Protein AF-A0A936U8D3-F1 (afdb_monomer_lite)

Secondary structure (DSSP, 8-state):
-EEE-TTS-EEEE--BSSS-TT--B-TTSSBP--PBPPP-TT-EEEESSTT---S-HHHHEEEEPTTT--TTSPPPPPS---GGGTTTEEEEEEE---SSTTTT--EEEEEE-SSS-EE-TT-EEEE-TTTTT---S-EEPPTT-EE-TT-EEEEEETT---SSPPTT--EEEE-TTS-----SSSSEEEEEE-TTS-EEEEEEEESTTPPPP--SSSSS--S-PEEPP-TT-EEEESSTT---SSGGGEEEESS--TTS----TT----TT---------------SS--SS-------------------------------

Sequence (324 aa):
MQLLNCNNDPVDTLIFGDPNKDNYLDDSGQIASSLATISGSGESIGRRVNGVDSDLSFEDFTVFELGELSPGFENPEPPPCDVSGNGLVLINEVLTDAAGADAGQHWIELVNLGAADIDLGGWELQVAPSTWPDFGEGLSLPGGTILPAGGFLVIYEADTLFTNLPEGAPTLIVAAGELDLGNGSSEDGLRLMDCGGDEADALAYGPTGTAGVELDCGNAAFPTLAPAPGESQTLGRSADAADTDQCTDFTLLPTMSPGAENANNDCVPTDDAPKSGCRGRGSSTADPCGGTTAYEPPGRCATAPFGGLEAVVLALALLRRRRP

Foldseek 3Di:
DFDADPVRQGDADAAADPAPPVQDAFNVRHRAGAHDYDEDDQKDKDALAPPDDPSHNNLGIHIGHNVQDDVVHGGPHDDDFQCVQQQFKEFFKWDACAPDPCHLKTKIKIFGQALAKTFQQQKWKWKQAQNPPRTDHTDGDHTPQIHGHRWMEMETEPPHDDPAADDPQHYHYDHRPNCNQYQQCDWIWMWIATNSGHTRYIAIEHDWQDFHDDDDPPDDGARTHAYGEHDQWMWGQLFGPDCPRHNVRTHTANDDDHGHGGDNPPPPPPPPDDDDDDDDDDDDDDDPPDDPDDPDRPDDPDDDDDDDDDDDDDDDDDDDDDDD

Structure (mmCIF, N/CA/C/O backbone):
data_AF-A0A936U8D3-F1
#
_entry.id   AF-A0A936U8D3-F1
#
loop_
_atom_site.group_PDB
_atom_site.id
_atom_site.type_symbol
_atom_site.label_atom_id
_atom_site.label_alt_id
_atom_site.label_comp_id
_atom_site.label_asym_id
_atom_site.label_entity_id
_atom_site.label_seq_id
_atom_site.pdbx_PDB_ins_code
_atom_site.Cartn_x
_atom_site.Cartn_y
_atom_site.Cartn_z
_atom_site.occupancy
_atom_site.B_iso_or_equiv
_atom_site.auth_seq_id
_atom_site.auth_comp_id
_atom_site.auth_asym_id
_atom_site.auth_atom_id
_atom_site.pdbx_PDB_model_num
ATOM 1 N N . MET A 1 1 ? 15.810 6.910 -16.913 1.00 88.69 1 MET A N 1
ATOM 2 C CA . MET A 1 1 ? 16.640 6.394 -18.027 1.00 88.69 1 MET A CA 1
ATOM 3 C C . MET A 1 1 ? 15.698 5.991 -19.141 1.00 88.69 1 MET A C 1
ATOM 5 O O . MET A 1 1 ? 14.671 5.411 -18.838 1.00 88.69 1 MET A O 1
ATOM 9 N N . GLN A 1 2 ? 16.036 6.295 -20.394 1.00 91.62 2 GLN A N 1
ATOM 10 C CA . GLN A 1 2 ? 15.209 5.925 -21.543 1.00 91.62 2 GLN A CA 1
ATOM 11 C C . GLN A 1 2 ? 16.043 5.195 -22.591 1.00 91.62 2 GLN A C 1
ATOM 13 O O . GLN A 1 2 ? 17.155 5.624 -22.926 1.00 91.62 2 GLN A O 1
ATOM 18 N N . LEU A 1 3 ? 15.483 4.121 -23.131 1.00 92.50 3 LEU A N 1
ATOM 19 C CA . LEU A 1 3 ? 15.901 3.531 -24.389 1.00 92.50 3 LEU A CA 1
ATOM 20 C C . LEU A 1 3 ? 15.152 4.243 -25.516 1.00 92.50 3 LEU A C 1
ATOM 22 O O . LEU A 1 3 ? 13.928 4.276 -25.527 1.00 92.50 3 LEU A O 1
ATOM 26 N N . LEU A 1 4 ? 15.885 4.813 -26.472 1.00 94.19 4 LEU A N 1
ATOM 27 C CA . LEU A 1 4 ? 15.295 5.564 -27.581 1.00 94.19 4 LEU A CA 1
ATOM 28 C C . LEU A 1 4 ? 15.476 4.830 -28.912 1.00 94.19 4 LEU A C 1
ATOM 30 O O . LEU A 1 4 ? 16.527 4.234 -29.173 1.00 94.19 4 LEU A O 1
ATOM 34 N N . ASN A 1 5 ? 14.480 4.932 -29.791 1.00 93.81 5 ASN A N 1
ATOM 35 C CA . ASN A 1 5 ? 14.590 4.479 -31.177 1.00 93.81 5 ASN A CA 1
ATOM 36 C C . ASN A 1 5 ? 15.404 5.478 -32.038 1.00 93.81 5 ASN A C 1
ATOM 38 O O . ASN A 1 5 ? 15.863 6.524 -31.580 1.00 93.81 5 ASN A O 1
ATOM 42 N N . CYS A 1 6 ? 15.574 5.186 -33.335 1.00 96.56 6 CYS A N 1
ATOM 43 C CA . CYS A 1 6 ? 16.327 6.053 -34.256 1.00 96.56 6 CYS A CA 1
ATOM 44 C C . CYS A 1 6 ? 15.686 7.427 -34.536 1.00 96.56 6 CYS A C 1
ATOM 46 O O . CYS A 1 6 ? 16.350 8.286 -35.117 1.00 96.56 6 CYS A O 1
ATOM 48 N N . ASN A 1 7 ? 14.420 7.620 -34.169 1.00 95.25 7 ASN A N 1
ATOM 49 C CA . ASN A 1 7 ? 13.697 8.885 -34.282 1.00 95.25 7 ASN A CA 1
ATOM 50 C C . ASN A 1 7 ? 13.718 9.694 -32.973 1.00 95.25 7 ASN A C 1
ATOM 52 O O . ASN A 1 7 ? 13.159 10.787 -32.950 1.00 95.25 7 ASN A O 1
ATOM 56 N N . ASN A 1 8 ? 14.401 9.197 -31.933 1.00 91.12 8 ASN A N 1
ATOM 57 C CA . ASN A 1 8 ? 14.387 9.700 -30.557 1.00 91.12 8 ASN A CA 1
ATOM 58 C C . ASN A 1 8 ? 13.055 9.514 -29.810 1.00 91.12 8 ASN A C 1
ATOM 60 O O . ASN A 1 8 ? 12.850 10.187 -28.800 1.00 91.12 8 ASN A O 1
ATOM 64 N N . ASP A 1 9 ? 12.178 8.613 -30.254 1.00 92.12 9 ASP A N 1
ATOM 65 C CA . ASP A 1 9 ? 11.001 8.260 -29.454 1.00 92.12 9 ASP A CA 1
ATOM 66 C C . ASP A 1 9 ? 11.402 7.238 -28.372 1.00 92.12 9 ASP A C 1
ATOM 68 O O . ASP A 1 9 ? 12.237 6.364 -28.666 1.00 92.12 9 ASP A O 1
ATOM 72 N N . PRO A 1 10 ? 10.838 7.324 -27.153 1.00 92.19 10 PRO A N 1
ATOM 73 C CA . PRO A 1 10 ? 10.991 6.298 -26.126 1.00 92.19 10 PRO A CA 1
ATOM 74 C C . PRO A 1 10 ? 10.502 4.935 -26.622 1.00 92.19 10 PRO A C 1
ATOM 76 O O . PRO A 1 10 ? 9.549 4.841 -27.394 1.00 92.19 10 PRO A O 1
ATOM 79 N N . VAL A 1 11 ? 11.226 3.891 -26.232 1.00 92.44 11 VAL A N 1
ATOM 80 C CA . VAL A 1 11 ? 10.899 2.480 -26.495 1.00 92.44 11 VAL A CA 1
ATOM 81 C C . VAL A 1 11 ? 10.757 1.699 -25.196 1.00 92.44 11 VAL A C 1
ATOM 83 O O . VAL A 1 11 ? 10.074 0.687 -25.199 1.00 92.44 11 VAL A O 1
ATOM 86 N N . ASP A 1 12 ? 11.491 2.118 -24.168 1.00 91.88 12 ASP A N 1
ATOM 87 C CA . ASP A 1 12 ? 11.482 1.538 -22.829 1.00 91.88 12 ASP A CA 1
ATOM 88 C C . ASP A 1 12 ? 11.967 2.621 -21.856 1.00 91.88 12 ASP A C 1
ATOM 90 O O . ASP A 1 12 ? 12.987 3.293 -22.115 1.00 91.88 12 ASP A O 1
ATOM 94 N N . THR A 1 13 ? 11.248 2.806 -20.755 1.00 91.88 13 THR A N 1
ATOM 95 C CA . THR A 1 13 ? 11.523 3.842 -19.766 1.00 91.88 13 THR A CA 1
ATOM 96 C C . THR A 1 13 ? 11.580 3.262 -18.363 1.00 91.88 13 THR A C 1
ATOM 98 O O . THR A 1 13 ? 10.601 2.788 -17.803 1.00 91.88 13 THR A O 1
ATOM 101 N N . LEU A 1 14 ? 12.747 3.427 -17.739 1.00 91.25 14 LEU A N 1
ATOM 102 C CA . LEU A 1 14 ? 12.958 3.142 -16.326 1.00 91.25 14 LEU A CA 1
ATOM 103 C C . LEU A 1 14 ? 13.226 4.448 -15.580 1.00 91.25 14 LEU A C 1
ATOM 105 O O . LEU A 1 14 ? 14.314 5.030 -15.707 1.00 91.25 14 LEU A O 1
ATOM 109 N N . ILE A 1 15 ? 12.271 4.902 -14.775 1.00 89.00 15 ILE A N 1
ATOM 110 C CA . ILE A 1 15 ? 12.486 5.952 -13.774 1.00 89.00 15 ILE A CA 1
ATOM 111 C C . ILE A 1 15 ? 12.511 5.338 -12.370 1.00 89.00 15 ILE A C 1
ATOM 113 O O . ILE A 1 15 ? 11.780 4.405 -12.070 1.00 89.00 15 ILE A O 1
ATOM 117 N N . PHE A 1 16 ? 13.422 5.823 -11.533 1.00 86.81 16 PHE A N 1
ATOM 118 C CA . PHE A 1 16 ? 13.642 5.367 -10.160 1.00 86.81 16 PHE A CA 1
ATOM 119 C C . PHE A 1 16 ? 14.288 6.508 -9.377 1.00 86.81 16 PHE A C 1
ATOM 121 O O . PHE A 1 16 ? 14.978 7.351 -9.967 1.00 86.81 16 PHE A O 1
ATOM 128 N N . GLY A 1 17 ? 14.127 6.515 -8.056 1.00 78.69 17 GLY A N 1
ATOM 129 C CA . GLY A 1 17 ? 14.684 7.569 -7.213 1.00 78.69 17 GLY A CA 1
ATOM 130 C C . GLY A 1 17 ? 13.699 8.696 -6.941 1.00 78.69 17 GLY A C 1
ATOM 131 O O . GLY A 1 17 ? 12.518 8.465 -6.719 1.00 78.69 17 GLY A O 1
ATOM 132 N N . ASP A 1 18 ? 14.212 9.927 -6.947 1.00 74.31 18 ASP A N 1
ATOM 133 C CA . ASP A 1 18 ? 13.380 11.126 -6.844 1.00 74.31 18 ASP A CA 1
ATOM 134 C C . ASP A 1 18 ? 12.300 11.152 -7.947 1.00 74.31 18 ASP A C 1
ATOM 136 O O . ASP A 1 18 ? 12.547 10.632 -9.043 1.00 74.31 18 ASP A O 1
ATOM 140 N N . PRO A 1 19 ? 11.175 11.868 -7.728 1.00 78.38 19 PRO A N 1
ATOM 141 C CA . PRO A 1 19 ? 10.205 12.157 -8.779 1.00 78.38 19 PRO A CA 1
ATOM 142 C C . PRO A 1 19 ? 10.902 12.628 -10.051 1.00 78.38 19 PRO A C 1
ATOM 144 O O . PRO A 1 19 ? 11.919 13.324 -9.970 1.00 78.38 19 PRO A O 1
ATOM 147 N N . ASN A 1 20 ? 10.358 12.250 -11.209 1.00 82.06 20 ASN A N 1
ATOM 148 C CA . ASN A 1 20 ? 10.936 12.419 -12.545 1.00 82.06 20 ASN A CA 1
ATOM 149 C C . ASN A 1 20 ? 11.202 13.898 -12.925 1.00 82.06 20 ASN A C 1
ATOM 151 O O . ASN A 1 20 ? 10.549 14.486 -13.785 1.00 82.06 20 ASN A O 1
ATOM 155 N N . LYS A 1 21 ? 12.206 14.517 -12.290 1.00 82.06 21 LYS A N 1
ATOM 156 C CA . LYS A 1 21 ? 12.588 15.939 -12.410 1.00 82.06 21 LYS A CA 1
ATOM 157 C C . LYS A 1 21 ? 13.001 16.319 -13.827 1.00 82.06 21 LYS A C 1
ATOM 159 O O . LYS A 1 21 ? 12.923 17.490 -14.199 1.00 82.06 21 LYS A O 1
ATOM 164 N N . ASP A 1 22 ? 13.436 15.330 -14.598 1.00 84.56 22 ASP A N 1
ATOM 165 C CA . ASP A 1 22 ? 13.870 15.490 -15.979 1.00 84.56 22 ASP A CA 1
ATOM 166 C C . ASP A 1 22 ? 12.699 15.419 -16.978 1.00 84.56 22 ASP A C 1
ATOM 168 O O . ASP A 1 22 ? 12.904 15.687 -18.162 1.00 84.56 22 ASP A O 1
ATOM 172 N N . ASN A 1 23 ? 11.474 15.124 -16.516 1.00 89.94 23 ASN A N 1
ATOM 173 C CA . ASN A 1 23 ? 10.289 14.883 -17.344 1.00 89.94 23 ASN A CA 1
ATOM 174 C C . ASN A 1 23 ? 10.549 13.837 -18.441 1.00 89.94 23 ASN A C 1
ATOM 176 O O . ASN A 1 23 ? 10.177 14.044 -19.600 1.00 89.94 23 ASN A O 1
ATOM 180 N N . TYR A 1 24 ? 11.219 12.730 -18.098 1.00 90.81 24 TYR A N 1
ATOM 181 C CA . TYR A 1 24 ? 11.297 11.588 -19.006 1.00 90.81 24 TYR A CA 1
ATOM 182 C C . TYR A 1 24 ? 9.892 11.128 -19.370 1.00 90.81 24 TYR A C 1
ATOM 184 O O . TYR A 1 24 ? 8.991 11.136 -18.533 1.00 90.81 24 TYR A O 1
ATOM 192 N N . LEU A 1 25 ? 9.717 10.769 -20.632 1.00 91.12 25 LEU A N 1
ATOM 193 C CA . LEU A 1 25 ? 8.447 10.258 -21.108 1.00 91.12 25 LEU A CA 1
ATOM 194 C C . LEU A 1 25 ? 8.380 8.750 -20.873 1.00 91.12 25 LEU A C 1
ATOM 196 O O . LEU A 1 25 ? 9.417 8.107 -20.983 1.00 91.12 25 LEU A O 1
ATOM 200 N N . ASP A 1 26 ? 7.210 8.203 -20.585 1.00 85.31 26 ASP A N 1
ATOM 201 C CA . ASP A 1 26 ? 6.962 6.768 -20.700 1.00 85.31 26 ASP A CA 1
ATOM 202 C C . ASP A 1 26 ? 6.907 6.343 -22.178 1.00 85.31 26 ASP A C 1
ATOM 204 O O . ASP A 1 26 ? 7.094 7.152 -23.102 1.00 85.31 26 ASP A O 1
ATOM 208 N N . ASP A 1 27 ? 6.645 5.063 -22.411 1.00 83.94 27 ASP A N 1
ATOM 209 C CA . ASP A 1 27 ? 6.714 4.463 -23.744 1.00 83.94 27 ASP A CA 1
ATOM 210 C C . ASP A 1 27 ? 5.471 4.781 -24.591 1.00 83.94 27 ASP A C 1
ATOM 212 O O . ASP A 1 27 ? 5.490 4.689 -25.825 1.00 83.94 27 ASP A O 1
ATOM 216 N N . SER A 1 28 ? 4.426 5.308 -23.942 1.00 86.56 28 SER A N 1
ATOM 217 C CA . SER A 1 28 ? 3.257 5.930 -24.568 1.00 86.56 28 SER A CA 1
ATOM 218 C C . SER A 1 28 ? 3.481 7.412 -24.925 1.00 86.56 28 SER A C 1
ATOM 220 O O . SER A 1 28 ? 2.698 8.017 -25.672 1.00 86.56 28 SER A O 1
ATOM 222 N N . GLY A 1 29 ? 4.569 8.011 -24.431 1.00 84.94 29 GLY A N 1
ATOM 223 C CA . GLY A 1 29 ? 4.940 9.405 -24.641 1.00 84.94 29 GLY A CA 1
ATOM 224 C C . GLY A 1 29 ? 4.318 10.398 -23.651 1.00 84.94 29 GLY A C 1
ATOM 225 O O . GLY A 1 29 ? 4.383 11.604 -23.915 1.00 84.94 29 GLY A O 1
ATOM 226 N N . GLN A 1 30 ? 3.706 9.944 -22.551 1.00 87.31 30 GLN A N 1
ATOM 227 C CA . GLN A 1 30 ? 3.311 10.812 -21.429 1.00 87.31 30 GLN A CA 1
ATOM 228 C C . GLN A 1 30 ? 4.492 11.027 -20.484 1.00 87.31 30 GLN A C 1
ATOM 230 O O . GLN A 1 30 ? 5.502 10.356 -20.607 1.00 87.31 30 GLN A O 1
ATOM 235 N N . ILE A 1 31 ? 4.421 11.992 -19.562 1.00 86.19 31 ILE A N 1
ATOM 236 C CA . ILE A 1 31 ? 5.472 12.135 -18.542 1.00 86.19 31 ILE A CA 1
ATOM 237 C C . ILE A 1 31 ? 5.374 10.934 -17.602 1.00 86.19 31 ILE A C 1
ATOM 239 O O . ILE A 1 31 ? 4.359 10.782 -16.928 1.00 86.19 31 ILE A O 1
ATOM 243 N N . ALA A 1 32 ? 6.436 10.131 -17.532 1.00 85.00 32 ALA A N 1
ATOM 244 C CA . ALA A 1 32 ? 6.479 8.972 -16.654 1.00 85.00 32 ALA A CA 1
ATOM 245 C C . ALA A 1 32 ? 6.379 9.421 -15.187 1.00 85.00 32 ALA A C 1
ATOM 247 O O . ALA A 1 32 ? 7.162 10.268 -14.736 1.00 85.00 32 ALA A O 1
ATOM 248 N N . SER A 1 33 ? 5.428 8.851 -14.454 1.00 80.75 33 SER A N 1
ATOM 249 C CA . SER A 1 33 ? 5.187 9.114 -13.028 1.00 80.75 33 SER A CA 1
ATOM 250 C C . SER A 1 33 ? 5.438 7.891 -12.143 1.00 80.75 33 SER A C 1
ATOM 252 O O . SER A 1 33 ? 5.766 8.048 -10.973 1.00 80.75 33 SER A O 1
ATOM 254 N N . SER A 1 34 ? 5.333 6.685 -12.701 1.00 79.00 34 SER A N 1
ATOM 255 C CA . SER A 1 34 ? 5.541 5.422 -11.991 1.00 79.00 34 SER A CA 1
ATOM 256 C C . SER A 1 34 ? 7.025 5.175 -11.717 1.00 79.00 34 SER A C 1
ATOM 258 O O . SER A 1 34 ? 7.792 4.994 -12.657 1.00 79.00 34 SER A O 1
ATOM 260 N N . LEU A 1 35 ? 7.442 5.186 -10.448 1.00 80.75 35 LEU A N 1
ATOM 261 C CA . LEU A 1 35 ? 8.840 5.025 -10.033 1.00 80.75 35 LEU A CA 1
ATOM 262 C C . LEU A 1 35 ? 9.136 3.578 -9.624 1.00 80.75 35 LEU A C 1
ATOM 264 O O . LEU A 1 35 ? 8.479 3.031 -8.745 1.00 80.75 35 LEU A O 1
ATOM 268 N N . ALA A 1 36 ? 10.179 2.984 -10.200 1.00 83.00 36 ALA A N 1
ATOM 269 C CA . ALA A 1 36 ? 10.730 1.729 -9.704 1.00 83.00 36 ALA A CA 1
ATOM 270 C C . ALA A 1 36 ? 11.451 1.921 -8.360 1.00 83.00 36 ALA A C 1
ATOM 272 O O . ALA A 1 36 ? 12.047 2.975 -8.097 1.00 83.00 36 ALA A O 1
ATOM 273 N N . THR A 1 37 ? 11.469 0.857 -7.558 1.00 77.62 37 THR A N 1
ATOM 274 C CA . THR A 1 37 ? 12.175 0.790 -6.272 1.00 77.62 37 THR A CA 1
ATOM 275 C C . THR A 1 37 ? 13.666 1.105 -6.425 1.00 77.62 37 THR A C 1
ATOM 277 O O . THR A 1 37 ? 14.326 0.674 -7.378 1.00 77.62 37 THR A O 1
ATOM 280 N N . ILE A 1 38 ? 14.227 1.867 -5.480 1.00 82.38 38 ILE A N 1
ATOM 281 C CA . ILE A 1 38 ? 15.636 2.266 -5.510 1.00 82.38 38 ILE A CA 1
ATOM 282 C C . ILE A 1 38 ? 16.505 1.096 -5.045 1.00 82.38 38 ILE A C 1
ATOM 284 O O . ILE A 1 38 ? 16.344 0.577 -3.948 1.00 82.38 38 ILE A O 1
ATOM 288 N N . SER A 1 39 ? 17.499 0.717 -5.849 1.00 84.31 39 SER A N 1
ATOM 289 C CA . SER A 1 39 ? 18.512 -0.248 -5.413 1.00 84.31 39 SER A CA 1
ATOM 290 C C . SER A 1 39 ? 19.534 0.385 -4.465 1.00 84.31 39 SER A C 1
ATOM 292 O O . SER A 1 39 ? 20.093 1.452 -4.751 1.00 84.31 39 SER A O 1
ATOM 294 N N . GLY A 1 40 ? 19.878 -0.334 -3.407 1.00 81.31 40 GLY A N 1
ATOM 295 C CA . GLY A 1 40 ? 20.995 -0.077 -2.516 1.00 81.31 40 GLY A CA 1
ATOM 296 C C . GLY A 1 40 ? 22.352 -0.562 -3.042 1.00 81.31 40 GLY A C 1
ATOM 297 O O . GLY A 1 40 ? 22.572 -0.901 -4.208 1.00 81.31 40 GLY A O 1
ATOM 298 N N . SER A 1 41 ? 23.345 -0.551 -2.150 1.00 87.00 41 SER A N 1
ATOM 299 C CA . SER A 1 41 ? 24.727 -0.899 -2.494 1.00 87.00 41 SER A CA 1
ATOM 300 C C . SER A 1 41 ? 24.898 -2.405 -2.697 1.00 87.00 41 SER A C 1
ATOM 302 O O . SER A 1 41 ? 24.939 -3.155 -1.725 1.00 87.00 41 SER A O 1
ATOM 304 N N . GLY A 1 42 ? 25.191 -2.818 -3.931 1.00 84.94 42 GLY A N 1
ATOM 305 C CA . GLY A 1 42 ? 25.416 -4.228 -4.278 1.00 84.94 42 GLY A CA 1
ATOM 306 C C . GLY A 1 42 ? 24.178 -4.925 -4.836 1.00 84.94 42 GLY A C 1
ATOM 307 O O . GLY A 1 42 ? 24.231 -6.127 -5.079 1.00 84.94 42 GLY A O 1
ATOM 308 N N . GLU A 1 43 ? 23.116 -4.161 -5.064 1.00 91.50 43 GLU A N 1
ATOM 309 C CA . GLU A 1 43 ? 21.864 -4.586 -5.674 1.00 91.50 43 GLU A CA 1
ATOM 310 C C . GLU A 1 43 ? 21.769 -4.050 -7.112 1.00 91.50 43 GLU A C 1
ATOM 312 O O . GLU A 1 43 ? 22.577 -3.214 -7.539 1.00 91.50 43 GLU A O 1
ATOM 317 N N . SER A 1 44 ? 20.792 -4.529 -7.877 1.00 91.44 44 SER A N 1
ATOM 318 C CA . SER A 1 44 ? 20.471 -3.985 -9.199 1.00 91.44 44 SER A CA 1
ATOM 319 C C . SER A 1 44 ? 18.975 -3.880 -9.413 1.00 91.44 44 SER A C 1
ATOM 321 O O . SER A 1 44 ? 18.253 -4.798 -9.046 1.00 91.44 44 SER A O 1
ATOM 323 N N . ILE A 1 45 ? 18.532 -2.836 -10.106 1.00 90.88 45 ILE A N 1
ATOM 324 C CA . ILE A 1 45 ? 17.176 -2.770 -10.651 1.00 90.88 45 ILE A CA 1
ATOM 325 C C . ILE A 1 45 ? 17.138 -3.586 -11.948 1.00 90.88 45 ILE A C 1
ATOM 327 O O . ILE A 1 45 ? 17.972 -3.381 -12.837 1.00 90.88 45 ILE A O 1
ATOM 331 N N . GLY A 1 46 ? 16.188 -4.507 -12.068 1.00 90.75 46 GLY A N 1
ATOM 332 C CA . GLY A 1 46 ? 15.989 -5.322 -13.263 1.00 90.75 46 GLY A CA 1
ATOM 333 C C . GLY A 1 46 ? 14.519 -5.647 -13.479 1.00 90.75 46 GLY A C 1
ATOM 334 O O . GLY A 1 46 ? 13.706 -5.460 -12.580 1.00 90.75 46 GLY A O 1
ATOM 335 N N . ARG A 1 47 ? 14.176 -6.144 -14.673 1.00 89.38 47 ARG A N 1
ATOM 336 C CA . ARG A 1 47 ? 12.797 -6.545 -14.961 1.00 89.38 47 ARG A CA 1
ATOM 337 C C . ARG A 1 47 ? 12.328 -7.637 -14.001 1.00 89.38 47 ARG A C 1
ATOM 339 O O . ARG A 1 47 ? 13.043 -8.631 -13.840 1.00 89.38 47 ARG A O 1
ATOM 346 N N . ARG A 1 48 ? 11.142 -7.448 -13.422 1.00 82.00 48 ARG A N 1
ATOM 347 C CA . ARG A 1 48 ? 10.444 -8.389 -12.539 1.00 82.00 48 ARG A CA 1
ATOM 348 C C . ARG A 1 48 ? 10.094 -9.667 -13.292 1.00 82.00 48 ARG A C 1
ATOM 350 O O . ARG A 1 48 ? 10.447 -10.759 -12.861 1.00 82.00 48 ARG A O 1
ATOM 357 N N . VAL A 1 49 ? 9.480 -9.517 -14.465 1.00 84.25 49 VAL A N 1
ATOM 358 C CA . VAL A 1 49 ? 9.216 -10.611 -15.404 1.00 84.25 49 VAL A CA 1
ATOM 359 C C . VAL A 1 49 ? 9.935 -10.323 -16.716 1.00 84.25 49 VAL A C 1
ATOM 361 O O . VAL A 1 49 ? 9.835 -9.240 -17.293 1.00 84.25 49 VAL A O 1
ATOM 364 N N . ASN A 1 50 ? 10.702 -11.297 -17.202 1.00 86.00 50 ASN A N 1
ATOM 365 C CA . ASN A 1 50 ? 11.497 -11.120 -18.412 1.00 86.00 50 ASN A CA 1
ATOM 366 C C . ASN A 1 50 ? 10.593 -10.836 -19.629 1.00 86.00 50 ASN A C 1
ATOM 368 O O . ASN A 1 50 ? 9.793 -11.678 -20.030 1.00 86.00 50 ASN A O 1
ATOM 372 N N . GLY A 1 51 ? 10.776 -9.669 -20.255 1.00 86.81 51 GLY A N 1
ATOM 373 C CA . GLY A 1 51 ? 10.093 -9.287 -21.497 1.00 86.81 51 GLY A CA 1
ATOM 374 C C . GLY A 1 51 ? 8.653 -8.785 -21.344 1.00 86.81 51 GLY A C 1
ATOM 375 O O . GLY A 1 51 ? 7.991 -8.620 -22.366 1.00 86.81 51 GLY A O 1
ATOM 376 N N . VAL A 1 52 ? 8.186 -8.557 -20.113 1.00 84.06 52 VAL A N 1
ATOM 377 C CA . VAL A 1 52 ? 6.932 -7.844 -19.817 1.00 84.06 52 VAL A CA 1
ATOM 378 C C . VAL A 1 52 ? 7.236 -6.357 -19.647 1.00 84.06 52 VAL A C 1
ATOM 380 O O . VAL A 1 52 ? 8.298 -6.025 -19.114 1.00 84.06 52 VAL A O 1
ATOM 383 N N . ASP A 1 53 ? 6.348 -5.522 -20.185 1.00 85.50 53 ASP A N 1
ATOM 384 C CA . ASP A 1 53 ? 6.426 -4.060 -20.205 1.00 85.50 53 ASP A CA 1
ATOM 385 C C . ASP A 1 53 ? 4.998 -3.488 -20.165 1.00 85.50 53 ASP A C 1
ATOM 387 O O . ASP A 1 53 ? 4.219 -3.750 -21.093 1.00 85.50 53 ASP A O 1
ATOM 391 N N . SER A 1 54 ? 4.629 -2.813 -19.077 1.00 80.12 54 SER A N 1
ATOM 392 C CA . SER A 1 54 ? 3.310 -2.207 -18.844 1.00 80.12 54 SER A CA 1
ATOM 393 C C . SER A 1 54 ? 3.321 -0.678 -18.947 1.00 80.12 54 SER A C 1
ATOM 395 O O . SER A 1 54 ? 2.317 -0.037 -18.642 1.00 80.12 54 SER A O 1
ATOM 397 N N . ASP A 1 55 ? 4.431 -0.090 -19.408 1.00 81.50 55 ASP A N 1
ATOM 398 C CA . ASP A 1 55 ? 4.720 1.352 -19.412 1.00 81.50 55 ASP A CA 1
ATOM 399 C C . ASP A 1 55 ? 4.880 1.958 -17.993 1.00 81.50 55 ASP A C 1
ATOM 401 O O . ASP A 1 55 ? 5.080 3.170 -17.839 1.00 81.50 55 ASP A O 1
ATOM 405 N N . LEU A 1 56 ? 4.827 1.138 -16.935 1.00 81.25 56 LEU A N 1
ATOM 406 C CA . LEU A 1 56 ? 4.890 1.563 -15.538 1.00 81.25 56 LEU A CA 1
ATOM 407 C C . LEU A 1 56 ? 6.150 0.991 -14.879 1.00 81.25 56 LEU A C 1
ATOM 409 O O . LEU A 1 56 ? 6.196 -0.172 -14.486 1.00 81.25 56 LEU A O 1
ATOM 413 N N . SER A 1 57 ? 7.178 1.834 -14.680 1.00 85.19 57 SER A N 1
ATOM 414 C CA . SER A 1 57 ? 8.470 1.362 -14.152 1.00 85.19 57 SER A CA 1
ATOM 415 C C . SER A 1 57 ? 8.346 0.644 -12.805 1.00 85.19 57 SER A C 1
ATOM 417 O O . SER A 1 57 ? 9.122 -0.271 -12.538 1.00 85.19 57 SER A O 1
ATOM 419 N N . PHE A 1 58 ? 7.394 1.047 -11.960 1.00 75.31 58 PHE A N 1
ATOM 420 C CA . PHE A 1 58 ? 7.109 0.352 -10.709 1.00 75.31 58 PHE A CA 1
ATOM 421 C C . PHE A 1 58 ? 6.722 -1.120 -10.926 1.00 75.31 58 PHE A C 1
ATOM 423 O O . PHE A 1 58 ? 7.224 -1.994 -10.227 1.00 75.31 58 PHE A O 1
ATOM 430 N N . GLU A 1 59 ? 5.865 -1.411 -11.899 1.00 74.31 59 GLU A N 1
ATOM 431 C CA . GLU A 1 59 ? 5.348 -2.760 -12.147 1.00 74.31 59 GLU A CA 1
ATOM 432 C C . GLU A 1 59 ? 6.410 -3.630 -12.817 1.00 74.31 59 GLU A C 1
ATOM 434 O O . GLU A 1 59 ? 6.667 -4.769 -12.419 1.00 74.31 59 GLU A O 1
ATOM 439 N N . ASP A 1 60 ? 7.113 -3.057 -13.786 1.00 79.81 60 ASP A N 1
ATOM 440 C CA . ASP A 1 60 ? 8.024 -3.817 -14.628 1.00 79.81 60 ASP A CA 1
ATOM 441 C C . ASP A 1 60 ? 9.358 -4.125 -13.964 1.00 79.81 60 ASP A C 1
ATOM 443 O O . ASP A 1 60 ? 10.027 -5.082 -14.362 1.00 79.81 60 ASP A O 1
ATOM 447 N N . PHE A 1 61 ? 9.770 -3.348 -12.959 1.00 87.38 61 PHE A N 1
ATOM 448 C CA . PHE A 1 61 ? 11.095 -3.455 -12.359 1.00 87.38 61 PHE A CA 1
ATOM 449 C C . PHE A 1 61 ? 11.051 -3.772 -10.865 1.00 87.38 61 PHE A C 1
ATOM 451 O O . PHE A 1 61 ? 10.190 -3.322 -10.120 1.00 87.38 61 PHE A O 1
ATOM 458 N N . THR A 1 62 ? 12.037 -4.544 -10.420 1.00 84.88 62 THR A N 1
ATOM 459 C CA . THR A 1 62 ? 12.270 -4.869 -9.012 1.00 84.88 62 THR A CA 1
ATOM 460 C C . THR A 1 62 ? 13.766 -4.831 -8.701 1.00 84.88 62 THR A C 1
ATOM 462 O O . THR A 1 62 ? 14.610 -4.750 -9.606 1.00 84.88 62 THR A O 1
ATOM 465 N N . VAL A 1 63 ? 14.106 -4.858 -7.416 1.00 86.38 63 VAL A N 1
ATOM 466 C CA . VAL A 1 63 ? 15.487 -4.871 -6.935 1.00 86.38 63 VAL A CA 1
ATOM 467 C C . VAL A 1 63 ? 15.937 -6.315 -6.734 1.00 86.38 63 VAL A C 1
ATOM 469 O O . VAL A 1 63 ? 15.303 -7.081 -6.022 1.00 86.38 63 VAL A O 1
ATOM 472 N N . PHE A 1 64 ? 17.067 -6.669 -7.340 1.00 86.00 64 PHE A N 1
ATOM 473 C CA . PHE A 1 64 ? 17.745 -7.946 -7.148 1.00 86.00 64 PHE A CA 1
ATOM 474 C C . PHE A 1 64 ? 18.950 -7.771 -6.235 1.00 86.00 64 PHE A C 1
ATOM 476 O O . PHE A 1 64 ? 19.808 -6.909 -6.473 1.00 86.00 64 PHE A O 1
ATOM 483 N N . GLU A 1 65 ? 19.055 -8.632 -5.228 1.00 88.44 65 GLU A N 1
ATOM 484 C CA . GLU A 1 65 ? 20.211 -8.651 -4.339 1.00 88.44 65 GLU A CA 1
ATOM 485 C C . GLU A 1 65 ? 21.441 -9.283 -5.004 1.00 88.44 65 GLU A C 1
ATOM 487 O O . GLU A 1 65 ? 21.368 -9.962 -6.030 1.00 88.44 65 GLU A O 1
ATOM 492 N N . LEU A 1 66 ? 22.614 -9.118 -4.381 1.00 87.69 66 LEU A N 1
ATOM 493 C CA . LEU A 1 66 ? 23.897 -9.616 -4.895 1.00 87.69 66 LEU A CA 1
ATOM 494 C C . LEU A 1 66 ? 23.883 -11.117 -5.267 1.00 87.69 66 LEU A C 1
ATOM 496 O O . LEU A 1 66 ? 24.652 -11.546 -6.129 1.00 87.69 66 LEU A O 1
ATOM 500 N N . GLY A 1 67 ? 23.048 -11.921 -4.601 1.00 87.31 67 GLY A N 1
ATOM 501 C CA . GLY A 1 67 ? 22.891 -13.356 -4.864 1.00 87.31 67 GLY A CA 1
ATOM 502 C C . GLY A 1 67 ? 22.011 -13.701 -6.070 1.00 87.31 67 GLY A C 1
ATOM 503 O O . GLY A 1 67 ? 22.077 -14.831 -6.552 1.00 87.31 67 GLY A O 1
ATOM 504 N N . GLU A 1 68 ? 21.229 -12.743 -6.556 1.00 87.38 68 GLU A N 1
ATOM 505 C CA . GLU A 1 68 ? 20.218 -12.902 -7.608 1.00 87.38 68 GLU A CA 1
ATOM 506 C C . GLU A 1 68 ? 20.625 -12.217 -8.916 1.00 87.38 68 GLU A C 1
ATOM 508 O O . GLU A 1 68 ? 20.000 -12.433 -9.952 1.00 87.38 68 GLU A O 1
ATOM 513 N N . LEU A 1 69 ? 21.711 -11.435 -8.892 1.00 90.31 69 LEU A N 1
ATOM 514 C CA . LEU A 1 69 ? 22.228 -10.750 -10.071 1.00 90.31 69 LEU A CA 1
ATOM 515 C C . LEU A 1 69 ? 22.496 -11.734 -11.218 1.00 90.31 69 LEU A C 1
ATOM 517 O O . LEU A 1 69 ? 23.354 -12.619 -11.142 1.00 90.31 69 LEU A O 1
ATOM 521 N N . SER A 1 70 ? 21.830 -11.487 -12.337 1.00 91.81 70 SER A N 1
ATOM 522 C CA . SER A 1 70 ? 21.840 -12.304 -13.550 1.00 91.81 70 SER A CA 1
ATOM 523 C C . SER A 1 70 ? 22.451 -11.626 -14.799 1.00 91.81 70 SER A C 1
ATOM 525 O O . SER A 1 70 ? 21.949 -11.863 -15.898 1.00 91.81 70 SER A O 1
ATOM 527 N N . PRO A 1 71 ? 23.536 -10.810 -14.754 1.00 91.81 71 PRO A N 1
ATOM 528 C CA . PRO A 1 71 ? 24.049 -10.164 -15.967 1.00 91.81 71 PRO A CA 1
ATOM 529 C C . PRO A 1 71 ? 24.320 -11.146 -17.120 1.00 91.81 71 PRO A C 1
ATOM 531 O O . PRO A 1 71 ? 25.155 -12.046 -17.010 1.00 91.81 71 PRO A O 1
ATOM 534 N N . GLY A 1 72 ? 23.644 -10.938 -18.253 1.00 92.38 72 GLY A N 1
ATOM 535 C CA . GLY A 1 72 ? 23.758 -11.792 -19.441 1.00 92.38 72 GLY A CA 1
ATOM 536 C C . GLY A 1 72 ? 22.916 -13.074 -19.408 1.00 92.38 72 GLY A C 1
ATOM 537 O O . GLY A 1 72 ? 23.045 -13.891 -20.320 1.00 92.38 72 GLY A O 1
ATOM 538 N N . PHE A 1 73 ? 22.065 -13.239 -18.398 1.00 93.50 73 PHE A N 1
ATOM 539 C CA . PHE A 1 73 ? 21.080 -14.309 -18.255 1.00 93.50 73 PHE A CA 1
ATOM 540 C C . PHE A 1 73 ? 19.690 -13.709 -18.008 1.00 93.50 73 PHE A C 1
ATOM 542 O O . PHE A 1 73 ? 19.559 -12.505 -17.800 1.00 93.50 73 PHE A O 1
ATOM 549 N N . GLU A 1 74 ? 18.656 -14.547 -18.066 1.00 92.00 74 GLU A N 1
ATOM 550 C CA . GLU A 1 74 ? 17.316 -14.163 -17.615 1.00 92.00 74 GLU A CA 1
ATOM 551 C C . GLU A 1 74 ? 17.357 -13.815 -16.124 1.00 92.00 74 GLU A C 1
ATOM 553 O O . GLU A 1 74 ? 18.074 -14.459 -15.349 1.00 92.00 74 GLU A O 1
ATOM 558 N N . ASN A 1 75 ? 16.599 -12.792 -15.734 1.00 90.38 75 ASN A N 1
ATOM 559 C CA . ASN A 1 75 ? 16.404 -12.474 -14.326 1.00 90.38 75 ASN A CA 1
ATOM 560 C C . ASN A 1 75 ? 15.673 -13.631 -13.643 1.00 90.38 75 ASN A C 1
ATOM 562 O O . ASN A 1 75 ? 14.805 -14.239 -14.282 1.00 90.38 75 ASN A O 1
ATOM 566 N N . PRO A 1 76 ? 16.015 -13.963 -12.385 1.00 85.06 76 PRO A N 1
ATOM 567 C CA . PRO A 1 76 ? 15.231 -14.928 -11.637 1.00 85.06 76 PRO A CA 1
ATOM 568 C C . PRO A 1 76 ? 13.796 -14.412 -11.548 1.00 85.06 76 PRO A C 1
ATOM 570 O O . PRO A 1 76 ? 13.567 -13.270 -11.157 1.00 85.06 76 PRO A O 1
ATOM 573 N N . GLU A 1 77 ? 12.841 -15.244 -11.959 1.00 72.88 77 GLU A N 1
ATOM 574 C CA . GLU A 1 77 ? 11.436 -14.910 -11.768 1.00 72.88 77 GLU A CA 1
ATOM 575 C C . GLU A 1 77 ? 11.149 -14.857 -10.261 1.00 72.88 77 GLU A C 1
ATOM 577 O O . GLU A 1 77 ? 11.650 -15.719 -9.520 1.00 72.88 77 GLU A O 1
ATOM 582 N N . PRO A 1 78 ? 10.360 -13.873 -9.794 1.00 66.88 78 PRO A N 1
ATOM 583 C CA . PRO A 1 78 ? 9.893 -13.869 -8.419 1.00 66.88 78 PRO A CA 1
ATOM 584 C C . PRO A 1 78 ? 9.171 -15.192 -8.109 1.00 66.88 78 PRO A C 1
ATOM 586 O O . PRO A 1 78 ? 8.684 -15.872 -9.024 1.00 66.88 78 PRO A O 1
ATOM 589 N N . PRO A 1 79 ? 9.096 -15.597 -6.826 1.00 65.31 79 PRO A N 1
ATOM 590 C CA . PRO A 1 79 ? 8.251 -16.713 -6.419 1.00 65.31 79 PRO A CA 1
ATOM 591 C C . PRO A 1 79 ? 6.856 -16.582 -7.047 1.00 65.31 79 PRO A C 1
ATOM 593 O O . PRO A 1 79 ? 6.409 -15.449 -7.232 1.00 65.31 79 PRO A O 1
ATOM 596 N N . PRO A 1 80 ? 6.170 -17.698 -7.374 1.00 66.06 80 PRO A N 1
ATOM 597 C CA . PRO A 1 80 ? 4.863 -17.650 -8.016 1.00 66.06 80 PRO A CA 1
ATOM 598 C C . PRO A 1 80 ? 3.946 -16.668 -7.290 1.00 66.06 80 PRO A C 1
ATOM 600 O O . PRO A 1 80 ? 3.589 -16.890 -6.134 1.00 66.06 80 PRO A O 1
ATOM 603 N N . CYS A 1 81 ? 3.626 -15.583 -7.984 1.00 72.88 81 CYS A N 1
ATOM 604 C CA . CYS A 1 81 ? 2.749 -14.531 -7.522 1.00 72.88 81 CYS A CA 1
ATOM 605 C C . CYS A 1 81 ? 1.314 -15.059 -7.487 1.00 72.88 81 CYS A C 1
ATOM 607 O O . CYS A 1 81 ? 0.797 -15.543 -8.499 1.00 72.88 81 CYS A O 1
ATOM 609 N N . ASP A 1 82 ? 0.658 -14.984 -6.330 1.00 82.50 82 ASP A N 1
ATOM 610 C CA . ASP A 1 82 ? -0.779 -15.217 -6.270 1.00 82.50 82 ASP A CA 1
ATOM 611 C C . ASP A 1 82 ? -1.518 -13.907 -6.558 1.00 82.50 82 ASP A C 1
ATOM 613 O O . ASP A 1 82 ? -1.894 -13.161 -5.657 1.00 82.50 82 ASP A O 1
ATOM 617 N N . VAL A 1 83 ? -1.714 -13.630 -7.848 1.00 81.38 83 VAL A N 1
ATOM 618 C CA . VAL A 1 83 ? -2.526 -12.498 -8.326 1.00 81.38 83 VAL A CA 1
ATOM 619 C C . VAL A 1 83 ? -4.023 -12.823 -8.343 1.00 81.38 83 VAL A C 1
ATOM 621 O O . VAL A 1 83 ? -4.835 -11.997 -8.746 1.00 81.38 83 VAL A O 1
ATOM 624 N N . SER A 1 84 ? -4.438 -14.024 -7.908 1.00 81.56 84 SER A N 1
ATOM 625 C CA . SER A 1 84 ? -5.866 -14.378 -7.873 1.00 81.56 84 SER A CA 1
ATOM 626 C C . SER A 1 84 ? -6.662 -13.542 -6.870 1.00 81.56 84 SER A C 1
ATOM 628 O O . SER A 1 84 ? -7.890 -13.516 -6.938 1.00 81.56 84 SER A O 1
ATOM 630 N N . GLY A 1 85 ? -5.953 -12.847 -5.977 1.00 77.06 85 GLY A N 1
ATOM 631 C CA . GLY A 1 85 ? -6.503 -11.871 -5.054 1.00 77.06 85 GLY A CA 1
ATOM 632 C C . GLY A 1 85 ? -6.782 -10.490 -5.630 1.00 77.06 85 GLY A C 1
ATOM 633 O O . GLY A 1 85 ? -7.446 -9.712 -4.949 1.00 77.06 85 GLY A O 1
ATOM 634 N N . ASN A 1 86 ? -6.303 -10.154 -6.830 1.00 77.06 86 ASN A N 1
ATOM 635 C CA . ASN A 1 86 ? -6.559 -8.836 -7.409 1.00 77.06 86 ASN A CA 1
ATOM 636 C C . ASN A 1 86 ? -8.077 -8.652 -7.644 1.00 77.06 86 ASN A C 1
ATOM 638 O O . ASN A 1 86 ? -8.747 -9.542 -8.180 1.00 77.06 86 ASN A O 1
ATOM 642 N N . GLY A 1 87 ? -8.639 -7.547 -7.139 1.00 78.69 87 GLY A N 1
ATOM 643 C CA . GLY A 1 87 ? -10.083 -7.285 -7.077 1.00 78.69 87 GLY A CA 1
ATOM 644 C C . GLY A 1 87 ? -10.854 -8.066 -5.997 1.00 78.69 87 GLY A C 1
ATOM 645 O O . GLY A 1 87 ? -12.085 -8.019 -5.964 1.00 78.69 87 GLY A O 1
ATOM 646 N N . LEU A 1 88 ? -10.166 -8.820 -5.132 1.00 86.31 88 LEU A N 1
ATOM 647 C CA . LEU A 1 88 ? -10.746 -9.533 -3.981 1.00 86.31 88 LEU A CA 1
ATOM 648 C C . LEU A 1 88 ? -10.098 -9.152 -2.649 1.00 86.31 88 LEU A C 1
ATOM 650 O O . LEU A 1 88 ? -10.726 -9.339 -1.606 1.00 86.31 88 LEU A O 1
ATOM 654 N N . VAL A 1 89 ? -8.850 -8.689 -2.667 1.00 91.69 89 VAL A N 1
ATOM 655 C CA . VAL A 1 89 ? -8.129 -8.220 -1.485 1.00 91.69 89 VAL A CA 1
ATOM 656 C C . VAL A 1 89 ? -8.234 -6.711 -1.426 1.00 91.69 89 VAL A C 1
ATOM 658 O O . VAL A 1 89 ? -7.763 -6.035 -2.332 1.00 91.69 89 VAL A O 1
ATOM 661 N N . LEU A 1 90 ? -8.830 -6.208 -0.350 1.00 91.50 90 LEU A N 1
ATOM 662 C CA . LEU A 1 90 ? -9.099 -4.788 -0.165 1.00 91.50 90 LEU A CA 1
ATOM 663 C C . LEU A 1 90 ? -8.496 -4.281 1.141 1.00 91.50 90 LEU A C 1
ATOM 665 O O . LEU A 1 90 ? -8.400 -5.024 2.121 1.00 91.50 90 LEU A O 1
ATOM 669 N N . ILE A 1 91 ? -8.171 -2.996 1.177 1.00 92.69 91 ILE A N 1
ATOM 670 C CA . ILE A 1 91 ? -7.932 -2.221 2.392 1.00 92.69 91 ILE A CA 1
ATOM 671 C C . ILE A 1 91 ? -9.274 -2.094 3.121 1.00 92.69 91 ILE A C 1
ATOM 673 O O . ILE A 1 91 ? -10.244 -1.586 2.564 1.00 92.69 91 ILE A O 1
ATOM 677 N N . ASN A 1 92 ? -9.358 -2.566 4.364 1.00 92.19 92 ASN A N 1
ATOM 678 C CA . ASN A 1 92 ? -10.610 -2.605 5.125 1.00 92.19 92 ASN A CA 1
ATOM 679 C C . ASN A 1 92 ? -10.703 -1.507 6.187 1.00 92.19 92 ASN A C 1
ATOM 681 O O . ASN A 1 92 ? -11.711 -0.804 6.274 1.00 92.19 92 ASN A O 1
ATOM 685 N N . GLU A 1 93 ? -9.656 -1.366 6.997 1.00 92.38 93 GLU A N 1
ATOM 686 C CA . GLU A 1 93 ? -9.594 -0.407 8.097 1.00 92.38 93 GLU A CA 1
ATOM 687 C C . GLU A 1 93 ? -8.149 0.088 8.270 1.00 92.38 93 GLU A C 1
ATOM 689 O O . GLU A 1 93 ? -7.193 -0.666 8.088 1.00 92.38 93 GLU A O 1
ATOM 694 N N . VAL A 1 94 ? -7.978 1.373 8.577 1.00 92.19 94 VAL A N 1
ATOM 695 C CA . VAL A 1 94 ? -6.676 2.036 8.701 1.00 92.19 94 VAL A CA 1
ATOM 696 C C . VAL A 1 94 ? -6.668 2.930 9.937 1.00 92.19 94 VAL A C 1
ATOM 698 O O . VAL A 1 94 ? -7.541 3.790 10.108 1.00 92.19 94 VAL A O 1
ATOM 701 N N . LEU A 1 95 ? -5.647 2.762 10.777 1.00 90.75 95 LEU A N 1
ATOM 702 C CA . LEU A 1 95 ? -5.289 3.710 11.831 1.00 90.75 95 LEU A CA 1
ATOM 703 C C . LEU A 1 95 ? -4.058 4.501 11.393 1.00 90.75 95 LEU A C 1
ATOM 705 O O . LEU A 1 95 ? -2.985 3.935 11.184 1.00 90.75 95 LEU A O 1
ATOM 709 N N . THR A 1 96 ? -4.235 5.811 11.257 1.00 89.19 96 THR A N 1
ATOM 710 C CA . THR A 1 96 ? -3.196 6.759 10.831 1.00 89.19 96 THR A CA 1
ATOM 711 C C . THR A 1 96 ? -2.505 7.405 12.041 1.00 89.19 96 THR A C 1
ATOM 713 O O . THR A 1 96 ? -2.907 7.160 13.179 1.00 89.19 96 THR A O 1
ATOM 716 N N . ASP A 1 97 ? -1.552 8.325 11.815 1.00 79.38 97 ASP A N 1
ATOM 717 C CA . ASP A 1 97 ? -0.905 9.128 12.874 1.00 79.38 97 ASP A CA 1
ATOM 718 C C . ASP A 1 97 ? -1.842 10.222 13.426 1.00 79.38 97 ASP A C 1
ATOM 720 O O . ASP A 1 97 ? -1.549 11.426 13.411 1.00 79.38 97 ASP A O 1
ATOM 724 N N . ALA A 1 98 ? -3.045 9.840 13.853 1.00 67.25 98 ALA A N 1
ATOM 725 C CA . ALA A 1 98 ? -3.975 10.779 14.450 1.00 67.25 98 ALA A CA 1
ATOM 726 C C . ALA A 1 98 ? -3.353 11.370 15.725 1.00 67.25 98 ALA A C 1
ATOM 728 O O . ALA A 1 98 ? -2.750 10.674 16.545 1.00 67.25 98 ALA A O 1
ATOM 729 N N . ALA A 1 99 ? -3.516 12.681 15.919 1.00 64.50 99 ALA A N 1
ATOM 730 C CA . ALA A 1 99 ? -3.038 13.332 17.132 1.00 64.50 99 ALA A CA 1
ATOM 731 C C . ALA A 1 99 ? -3.615 12.638 18.387 1.00 64.50 99 ALA A C 1
ATOM 733 O O . ALA A 1 99 ? -4.755 12.183 18.387 1.00 64.50 99 ALA A O 1
ATOM 734 N N . GLY A 1 100 ? -2.845 12.573 19.476 1.00 68.00 100 GLY A N 1
ATOM 735 C CA . GLY A 1 100 ? -3.349 12.086 20.764 1.00 68.00 100 GLY A CA 1
ATOM 736 C C . GLY A 1 100 ? -2.841 10.698 21.155 1.00 68.00 100 GLY A C 1
ATOM 737 O O . GLY A 1 100 ? -1.641 10.440 21.102 1.00 68.00 100 GLY A O 1
ATOM 738 N N . ALA A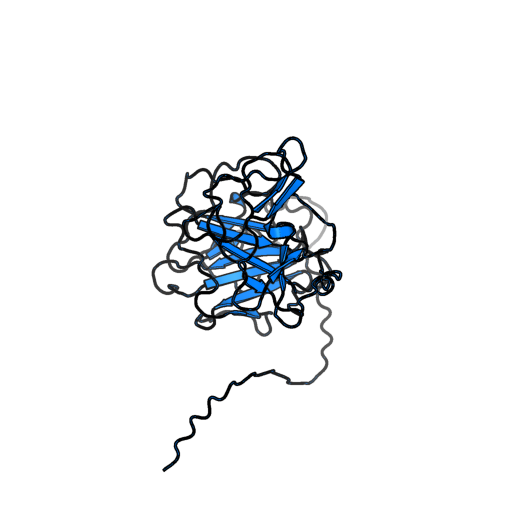 1 101 ? -3.730 9.847 21.678 1.00 66.62 101 ALA A N 1
ATOM 739 C CA . ALA A 1 101 ? -3.362 8.571 22.308 1.00 66.62 101 ALA A CA 1
ATOM 740 C C . ALA A 1 101 ? -2.769 7.543 21.328 1.00 66.62 101 ALA A C 1
ATOM 742 O O . ALA A 1 101 ? -2.031 6.653 21.752 1.00 66.62 101 ALA A O 1
ATOM 743 N N . ASP A 1 102 ? -3.065 7.713 20.044 1.00 69.69 102 ASP A N 1
ATOM 744 C CA . ASP A 1 102 ? -2.710 6.799 18.961 1.00 69.69 102 ASP A CA 1
ATOM 745 C C . ASP A 1 102 ? -1.529 7.320 18.125 1.00 69.69 102 ASP A C 1
ATOM 747 O O . ASP A 1 102 ? -1.165 6.717 17.125 1.00 69.69 102 ASP A O 1
ATOM 751 N N . ALA A 1 103 ? -0.883 8.411 18.561 1.00 68.50 103 ALA A N 1
ATOM 752 C CA . ALA A 1 103 ? 0.279 8.968 17.875 1.00 68.50 103 ALA A CA 1
ATOM 753 C C . ALA A 1 103 ? 1.419 7.936 17.784 1.00 68.50 103 ALA A C 1
ATOM 755 O O . ALA A 1 103 ? 1.857 7.390 18.806 1.00 68.50 103 ALA A O 1
ATOM 756 N N . GLY A 1 104 ? 1.909 7.697 16.568 1.00 70.94 104 GLY A N 1
ATOM 757 C CA . GLY A 1 104 ? 2.906 6.671 16.259 1.00 70.94 104 GLY A CA 1
ATOM 758 C C . GLY A 1 104 ? 2.394 5.228 16.345 1.00 70.94 104 GLY A C 1
ATOM 759 O O . GLY A 1 104 ? 3.208 4.314 16.446 1.00 70.94 104 GLY A O 1
ATOM 760 N N . GLN A 1 105 ? 1.075 5.014 16.369 1.00 82.12 105 GLN A N 1
ATOM 761 C CA . GLN A 1 105 ? 0.453 3.692 16.298 1.00 82.12 105 GLN A CA 1
ATOM 762 C C . GLN A 1 105 ? -0.237 3.541 14.945 1.00 82.12 105 GLN A C 1
ATOM 764 O O . GLN A 1 105 ? -1.373 3.969 14.771 1.00 82.12 105 GLN A O 1
ATOM 769 N N . HIS A 1 106 ? 0.452 2.910 13.998 1.00 88.56 106 HIS A N 1
ATOM 770 C CA . HIS A 1 106 ? -0.050 2.721 12.641 1.00 88.56 106 HIS A CA 1
ATOM 771 C C . HIS A 1 106 ? -0.403 1.270 12.389 1.00 88.56 106 HIS A C 1
ATOM 773 O O . HIS A 1 106 ? 0.370 0.354 12.705 1.00 88.56 106 HIS A O 1
ATOM 779 N N . TRP A 1 107 ? -1.554 1.067 11.762 1.00 91.94 107 TRP A N 1
ATOM 780 C CA . TRP A 1 107 ? -1.890 -0.233 11.221 1.00 91.94 107 TRP A CA 1
ATOM 781 C C . TRP A 1 107 ? -2.846 -0.135 10.044 1.00 91.94 107 TRP A C 1
ATOM 783 O O . TRP A 1 107 ? -3.616 0.815 9.903 1.00 91.94 107 TRP A O 1
ATOM 793 N N . ILE A 1 108 ? -2.773 -1.163 9.211 1.00 94.44 108 ILE A N 1
ATOM 794 C CA . ILE A 1 108 ? -3.608 -1.369 8.035 1.00 94.44 108 ILE A CA 1
ATOM 795 C C . ILE A 1 108 ? -4.202 -2.767 8.161 1.00 94.44 108 ILE A C 1
ATOM 797 O O . ILE A 1 108 ? -3.487 -3.730 8.442 1.00 94.44 108 ILE A O 1
ATOM 801 N N . GLU A 1 109 ? -5.504 -2.889 7.970 1.00 94.38 109 GLU A N 1
ATOM 802 C CA . GLU A 1 109 ? -6.177 -4.171 7.838 1.00 94.38 109 GLU A CA 1
ATOM 803 C C . GLU A 1 109 ? -6.554 -4.421 6.388 1.00 94.38 109 GLU A C 1
ATOM 805 O O . GLU A 1 109 ? -7.124 -3.559 5.721 1.00 94.38 109 GLU A O 1
ATOM 810 N N . LEU A 1 110 ? -6.265 -5.635 5.931 1.00 95.62 110 LEU A N 1
ATOM 811 C CA . LEU A 1 110 ? -6.710 -6.149 4.646 1.00 95.62 110 LEU A CA 1
ATOM 812 C C . LEU A 1 110 ? -7.825 -7.171 4.852 1.00 95.62 110 LEU A C 1
ATOM 814 O O . LEU A 1 110 ? -7.775 -7.953 5.804 1.00 95.62 110 LEU A O 1
ATOM 818 N N . VAL A 1 111 ? -8.781 -7.218 3.928 1.00 93.75 111 VAL A N 1
ATOM 819 C CA . VAL A 1 111 ? -9.849 -8.226 3.878 1.00 93.75 111 VAL A CA 1
ATOM 820 C C . VAL A 1 111 ? -9.796 -8.991 2.560 1.00 93.75 111 VAL A C 1
ATOM 822 O O . VAL A 1 111 ? -9.540 -8.410 1.512 1.00 93.75 111 VAL A O 1
ATOM 825 N N . ASN A 1 112 ? -10.044 -10.301 2.604 1.00 93.44 112 ASN A N 1
ATOM 826 C CA . ASN A 1 112 ? -10.180 -11.142 1.412 1.00 93.44 112 ASN A CA 1
ATOM 827 C C . ASN A 1 112 ? -11.643 -11.526 1.197 1.00 93.44 112 ASN A C 1
ATOM 829 O O . ASN A 1 112 ? -12.220 -12.289 1.972 1.00 93.44 112 ASN A O 1
ATOM 833 N N . LEU A 1 113 ? -12.226 -11.039 0.105 1.00 90.06 113 LEU A N 1
ATOM 834 C CA . LEU A 1 113 ? -13.618 -11.290 -0.283 1.00 90.06 113 LEU A CA 1
ATOM 835 C C . LEU A 1 113 ? -13.814 -12.618 -1.022 1.00 90.06 113 LEU A C 1
ATOM 837 O O . LEU A 1 113 ? -14.938 -13.046 -1.299 1.00 90.06 113 LEU A O 1
ATOM 841 N N . GLY A 1 114 ? -12.709 -13.269 -1.368 1.00 89.19 114 GLY A N 1
ATOM 842 C CA . GLY A 1 114 ? -12.659 -14.551 -2.036 1.00 89.19 114 GLY A CA 1
ATOM 843 C C . GLY A 1 114 ? -13.016 -15.730 -1.134 1.00 89.19 114 GLY A C 1
ATOM 844 O O . GLY A 1 114 ? -13.030 -15.677 0.095 1.00 89.19 114 GLY A O 1
ATOM 845 N N . ALA A 1 115 ? -13.275 -16.859 -1.792 1.00 91.31 115 ALA A N 1
ATOM 846 C CA . ALA A 1 115 ? -13.591 -18.132 -1.143 1.00 91.31 115 ALA A CA 1
ATOM 847 C C . ALA A 1 115 ? -12.360 -19.037 -0.924 1.00 91.31 115 ALA A C 1
ATOM 849 O O . ALA A 1 115 ? -12.516 -20.188 -0.510 1.00 91.31 115 ALA A O 1
ATOM 850 N N . ALA A 1 116 ? -11.158 -18.546 -1.232 1.00 92.94 116 ALA A N 1
ATOM 851 C CA . ALA A 1 116 ? -9.891 -19.249 -1.067 1.00 92.94 116 ALA A CA 1
ATOM 852 C C . ALA A 1 116 ? -8.886 -18.366 -0.318 1.00 92.94 116 ALA A C 1
ATOM 854 O O . ALA A 1 116 ? -8.967 -17.142 -0.392 1.00 92.94 116 ALA A O 1
ATOM 855 N N . ASP A 1 117 ? -7.976 -19.005 0.416 1.00 94.12 117 ASP A N 1
ATOM 856 C CA . ASP A 1 117 ? -6.844 -18.326 1.044 1.00 94.12 117 ASP A CA 1
ATOM 857 C C . ASP A 1 117 ? -5.914 -17.785 -0.048 1.00 94.12 117 ASP A C 1
ATOM 859 O O . ASP A 1 117 ? -5.695 -18.471 -1.049 1.00 94.12 117 ASP A O 1
ATOM 863 N N . ILE A 1 118 ? -5.369 -16.588 0.164 1.00 94.31 118 ILE A N 1
ATOM 864 C CA . ILE A 1 118 ? -4.461 -15.911 -0.770 1.00 94.31 118 ILE A CA 1
ATOM 865 C C . ILE A 1 118 ? -3.106 -15.748 -0.086 1.00 94.31 118 ILE A C 1
ATOM 867 O O . ILE A 1 118 ? -3.044 -15.316 1.068 1.00 94.31 118 ILE A O 1
ATOM 871 N N . ASP A 1 119 ? -2.022 -16.103 -0.777 1.00 93.12 119 ASP A N 1
ATOM 872 C CA . ASP A 1 119 ? -0.663 -15.785 -0.325 1.00 93.12 119 ASP A CA 1
ATOM 873 C C . ASP A 1 119 ? -0.271 -14.403 -0.850 1.00 93.12 119 ASP A C 1
ATOM 875 O O . ASP A 1 119 ? -0.047 -14.218 -2.043 1.00 93.12 119 ASP A O 1
ATOM 879 N N . LEU A 1 120 ? -0.180 -13.429 0.051 1.00 93.69 120 LEU A N 1
ATOM 880 C CA . LEU A 1 120 ? 0.199 -12.056 -0.273 1.00 93.69 120 LEU A CA 1
ATOM 881 C C . LEU A 1 120 ? 1.716 -11.881 -0.436 1.00 93.69 120 LEU A C 1
ATOM 883 O O . LE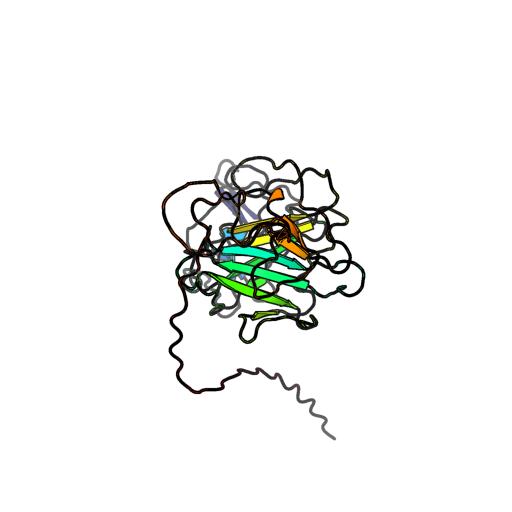U A 1 120 ? 2.207 -10.758 -0.484 1.00 93.69 120 LEU A O 1
ATOM 887 N N . GLY A 1 121 ? 2.491 -12.966 -0.495 1.00 91.06 121 GLY A N 1
ATOM 888 C CA . GLY A 1 121 ? 3.926 -12.905 -0.747 1.00 91.06 121 GLY A CA 1
ATOM 889 C C . GLY A 1 121 ? 4.275 -12.072 -1.983 1.00 91.06 121 GLY A C 1
ATOM 890 O O . GLY A 1 121 ? 3.841 -12.377 -3.091 1.00 91.06 121 GLY A O 1
ATOM 891 N N . GLY A 1 122 ? 5.089 -11.034 -1.792 1.00 85.19 122 GLY A N 1
ATOM 892 C CA . GLY A 1 122 ? 5.527 -10.120 -2.847 1.00 85.19 122 GLY A CA 1
ATOM 893 C C . GLY A 1 122 ? 4.526 -9.022 -3.214 1.00 85.19 122 GLY A C 1
ATOM 894 O O . GLY A 1 122 ? 4.864 -8.192 -4.051 1.00 85.19 122 GLY A O 1
ATOM 895 N N . TRP A 1 123 ? 3.324 -9.002 -2.628 1.00 91.50 123 TRP A N 1
ATOM 896 C CA . TRP A 1 123 ? 2.446 -7.830 -2.695 1.00 91.50 123 TRP A CA 1
ATOM 897 C C . TRP A 1 123 ? 3.111 -6.667 -1.958 1.00 91.50 123 TRP A C 1
ATOM 899 O O . TRP A 1 123 ? 3.929 -6.890 -1.061 1.00 91.50 123 TRP A O 1
ATOM 909 N N . GLU A 1 124 ? 2.764 -5.433 -2.305 1.00 90.81 124 GLU A N 1
ATOM 910 C CA . GLU A 1 124 ? 3.373 -4.248 -1.705 1.00 90.81 124 GLU A CA 1
ATOM 911 C C . GLU A 1 124 ? 2.335 -3.295 -1.123 1.00 90.81 124 GLU A C 1
ATOM 913 O O . GLU A 1 124 ? 1.317 -2.999 -1.745 1.00 90.81 124 GLU A O 1
ATOM 918 N N . LEU A 1 125 ? 2.630 -2.771 0.065 1.00 93.56 125 LEU A N 1
ATOM 919 C CA . LEU A 1 125 ? 1.939 -1.617 0.627 1.00 93.56 125 LEU A CA 1
ATOM 920 C C . LEU A 1 125 ? 2.754 -0.363 0.355 1.00 93.56 125 LEU A C 1
ATOM 922 O O . LEU A 1 125 ? 3.934 -0.308 0.691 1.00 93.56 125 LEU A O 1
ATOM 926 N N . GLN A 1 126 ? 2.121 0.660 -0.201 1.00 89.31 126 GLN A N 1
ATOM 927 C CA . GLN A 1 126 ? 2.774 1.936 -0.466 1.00 89.31 126 GLN A CA 1
ATOM 928 C C . GLN A 1 126 ? 2.017 3.060 0.206 1.00 89.31 126 GLN A C 1
ATOM 930 O O . GLN A 1 126 ? 0.790 3.063 0.211 1.00 89.31 126 GLN A O 1
ATOM 935 N N . VAL A 1 127 ? 2.754 4.026 0.743 1.00 90.75 127 VAL A N 1
ATOM 936 C CA . VAL A 1 127 ? 2.199 5.179 1.454 1.00 90.75 127 VAL A CA 1
ATOM 937 C C . VAL A 1 127 ? 2.696 6.480 0.825 1.00 90.75 127 VAL A C 1
ATOM 939 O O . VAL A 1 127 ? 3.794 6.540 0.263 1.00 90.75 127 VAL A O 1
ATOM 942 N N . ALA A 1 128 ? 1.868 7.517 0.896 1.00 87.69 128 ALA A N 1
ATOM 943 C CA . ALA A 1 128 ? 2.132 8.846 0.354 1.00 87.69 128 ALA A CA 1
ATOM 944 C C . ALA A 1 128 ? 1.796 9.934 1.397 1.00 87.69 128 ALA A C 1
ATOM 946 O O . ALA A 1 128 ? 0.812 10.663 1.232 1.00 87.69 128 ALA A O 1
ATOM 947 N N . PRO A 1 129 ? 2.568 10.047 2.496 1.00 90.00 129 PRO A N 1
ATOM 948 C CA . PRO A 1 129 ? 2.326 11.040 3.538 1.00 90.00 129 PRO A CA 1
ATOM 949 C C . PRO A 1 129 ? 2.638 12.446 3.014 1.00 90.00 129 PRO A C 1
ATOM 951 O O . PRO A 1 129 ? 3.787 12.819 2.776 1.00 90.00 129 PRO A O 1
ATOM 954 N N . SER A 1 130 ? 1.600 13.256 2.840 1.00 87.06 130 SER A N 1
ATOM 955 C CA . SER A 1 130 ? 1.633 14.632 2.332 1.00 87.06 130 SER A CA 1
ATOM 956 C C . SER A 1 130 ? 2.197 14.781 0.919 1.00 87.06 130 SER A C 1
ATOM 958 O O . SER A 1 130 ? 2.505 15.896 0.486 1.00 87.06 130 SER A O 1
ATOM 960 N N . THR A 1 131 ? 2.354 13.667 0.207 1.00 80.94 131 THR A N 1
ATOM 961 C CA . THR A 1 131 ? 2.918 13.604 -1.143 1.00 80.94 131 THR A CA 1
ATOM 962 C C . THR A 1 131 ? 1.943 13.030 -2.153 1.00 80.94 131 THR A C 1
ATOM 964 O O . THR A 1 131 ? 2.331 12.878 -3.302 1.00 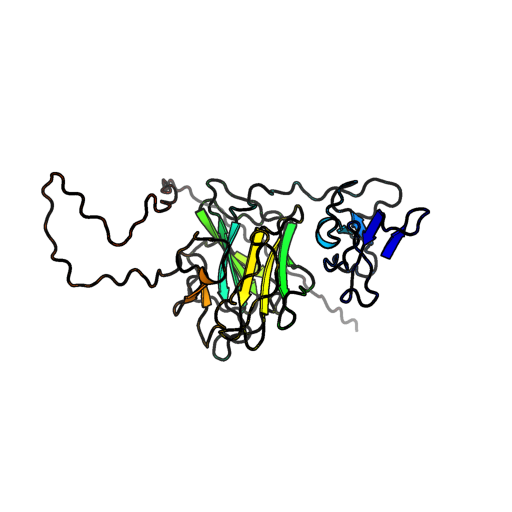80.94 131 THR A O 1
ATOM 967 N N . TRP A 1 132 ? 0.693 12.742 -1.776 1.00 77.94 132 TRP A N 1
ATOM 968 C CA . TRP A 1 132 ? -0.290 12.150 -2.685 1.00 77.94 132 TRP A CA 1
ATOM 969 C C . TRP A 1 132 ? -0.345 12.861 -4.060 1.00 77.94 132 TRP A C 1
ATOM 971 O O . TRP A 1 132 ? -0.433 14.095 -4.096 1.00 77.94 132 TRP A O 1
ATOM 981 N N . PRO A 1 133 ? -0.358 12.128 -5.196 1.00 71.25 133 PRO A N 1
ATOM 982 C CA . PRO A 1 133 ? -0.311 10.665 -5.354 1.00 71.25 133 PRO A CA 1
ATOM 983 C C . PRO A 1 133 ? 1.120 10.103 -5.517 1.00 71.25 133 PRO A C 1
ATOM 985 O O . PRO A 1 133 ? 1.295 8.994 -6.013 1.00 71.25 133 PRO A O 1
ATOM 988 N N . ASP A 1 134 ? 2.159 10.856 -5.154 1.00 73.75 134 ASP A N 1
ATOM 989 C CA . ASP A 1 134 ? 3.548 10.402 -5.231 1.00 73.75 134 ASP A CA 1
ATOM 990 C C . ASP A 1 134 ? 3.854 9.465 -4.047 1.00 73.75 134 ASP A C 1
ATOM 992 O O . ASP A 1 134 ? 4.132 9.910 -2.926 1.00 73.75 134 ASP A O 1
ATOM 996 N N . PHE A 1 135 ? 3.788 8.156 -4.300 1.00 77.81 135 PHE A N 1
ATOM 997 C CA . PHE A 1 135 ? 4.116 7.113 -3.325 1.00 77.81 135 PHE A CA 1
ATOM 998 C C . PHE A 1 135 ? 5.625 6.970 -3.115 1.00 77.81 135 PHE A C 1
ATOM 1000 O O . PHE A 1 135 ? 6.422 7.118 -4.046 1.00 77.81 135 PHE A O 1
ATOM 1007 N N . GLY A 1 136 ? 6.008 6.672 -1.871 1.00 71.25 136 GLY A N 1
ATOM 1008 C CA . GLY A 1 136 ? 7.375 6.294 -1.515 1.00 71.25 136 GLY A CA 1
ATOM 1009 C C . GLY A 1 136 ? 7.727 4.856 -1.912 1.00 71.25 136 GLY A C 1
ATOM 1010 O O . GLY A 1 136 ? 7.010 4.200 -2.666 1.00 71.25 136 GLY A O 1
ATOM 1011 N N . GLU A 1 137 ? 8.844 4.354 -1.379 1.00 75.88 137 GLU A N 1
ATOM 1012 C CA . GLU A 1 137 ? 9.205 2.938 -1.517 1.00 75.88 137 GLU A CA 1
ATOM 1013 C C . GLU A 1 137 ? 8.128 2.041 -0.886 1.00 75.88 137 GLU A C 1
ATOM 1015 O O . GLU A 1 137 ? 7.633 2.327 0.205 1.00 75.88 137 GLU A O 1
ATOM 1020 N N . GLY A 1 138 ? 7.763 0.964 -1.585 1.00 81.88 138 GLY A N 1
ATOM 1021 C CA . GLY A 1 138 ? 6.777 0.003 -1.109 1.00 81.88 138 GLY A CA 1
ATOM 1022 C C . GLY A 1 138 ? 7.337 -0.971 -0.077 1.00 81.88 138 GLY A C 1
ATOM 1023 O O . GLY A 1 138 ? 8.439 -1.502 -0.216 1.00 81.88 138 GLY A O 1
ATOM 1024 N N . LEU A 1 139 ? 6.535 -1.257 0.944 1.00 88.62 139 LEU A N 1
ATOM 1025 C CA . LEU A 1 139 ? 6.753 -2.352 1.876 1.00 88.62 139 LEU A CA 1
ATOM 1026 C C . LEU A 1 139 ? 6.314 -3.663 1.217 1.00 88.62 139 LEU A C 1
ATOM 1028 O O . LEU A 1 139 ? 5.119 -3.946 1.115 1.00 88.62 139 LEU A O 1
ATOM 1032 N N . SER A 1 140 ? 7.282 -4.491 0.826 1.00 88.56 140 SER A N 1
ATOM 1033 C CA . SER A 1 140 ? 7.004 -5.827 0.295 1.00 88.56 140 SER A CA 1
ATOM 1034 C C . SER A 1 140 ? 6.606 -6.806 1.401 1.00 88.56 140 SER A C 1
ATOM 1036 O O . SER A 1 140 ? 7.309 -6.975 2.405 1.00 88.56 140 SER A O 1
ATOM 1038 N N . LEU A 1 141 ? 5.473 -7.479 1.211 1.00 91.12 141 LEU A N 1
ATOM 1039 C CA . LEU A 1 141 ? 4.964 -8.484 2.132 1.00 91.12 141 LEU A CA 1
ATOM 1040 C C . LEU A 1 141 ? 5.749 -9.797 1.963 1.00 91.12 141 LEU A C 1
ATOM 1042 O O . LEU A 1 141 ? 5.920 -10.292 0.844 1.00 91.12 141 LEU A O 1
ATOM 1046 N N . PRO A 1 142 ? 6.238 -10.408 3.058 1.00 88.06 142 PRO A N 1
ATOM 1047 C CA . PRO A 1 142 ? 7.072 -11.597 2.965 1.00 88.06 142 PRO A CA 1
ATOM 1048 C C . PRO A 1 142 ? 6.277 -12.802 2.449 1.00 88.06 142 PRO A C 1
ATOM 1050 O O . PRO A 1 142 ? 5.090 -12.957 2.739 1.00 88.06 142 PRO A O 1
ATOM 1053 N N . GLY A 1 143 ? 6.949 -13.704 1.731 1.00 85.50 143 GLY A N 1
ATOM 1054 C CA . GLY A 1 143 ? 6.340 -14.954 1.267 1.00 85.50 143 GLY A CA 1
ATOM 1055 C C . GLY A 1 143 ? 5.749 -15.788 2.410 1.00 85.50 143 GLY A C 1
ATOM 1056 O O . GLY A 1 143 ? 6.371 -15.927 3.469 1.00 85.50 143 GLY A O 1
ATOM 1057 N N . GLY A 1 144 ? 4.564 -16.365 2.188 1.00 85.88 144 GLY A N 1
ATOM 1058 C CA . GLY A 1 144 ? 3.810 -17.088 3.212 1.00 85.88 144 GLY A CA 1
ATOM 1059 C C . GLY A 1 144 ? 2.933 -16.188 4.087 1.00 85.88 144 GLY A C 1
ATOM 1060 O O . GLY A 1 144 ? 2.464 -16.637 5.137 1.00 85.88 144 GLY A O 1
ATOM 1061 N N . THR A 1 145 ? 2.705 -14.937 3.676 1.00 93.19 145 THR A N 1
ATOM 1062 C CA . THR A 1 145 ? 1.727 -14.039 4.304 1.00 93.19 145 THR A CA 1
ATOM 1063 C C . THR A 1 145 ? 0.332 -14.434 3.835 1.00 93.19 145 THR A C 1
ATOM 1065 O O . THR A 1 145 ? -0.174 -13.938 2.836 1.00 93.19 145 THR A O 1
ATOM 1068 N N . ILE A 1 146 ? -0.287 -15.376 4.546 1.00 93.50 146 ILE A N 1
ATOM 1069 C CA . ILE A 1 146 ? -1.588 -15.923 4.156 1.00 93.50 146 ILE A CA 1
ATOM 1070 C C . ILE A 1 146 ? -2.727 -15.046 4.675 1.00 93.50 146 ILE A C 1
ATOM 1072 O O . ILE A 1 146 ? -2.895 -14.897 5.888 1.00 93.50 146 ILE A O 1
ATOM 1076 N N . LEU A 1 147 ? -3.556 -14.556 3.755 1.00 95.06 147 LEU A N 1
ATOM 1077 C CA . LEU A 1 147 ? -4.827 -13.899 4.033 1.00 95.06 147 LEU A CA 1
ATOM 1078 C C . LEU A 1 147 ? -5.986 -14.899 3.820 1.00 95.06 147 LEU A C 1
ATOM 1080 O O . LEU A 1 147 ? -6.290 -15.261 2.677 1.00 95.06 147 LEU A O 1
ATOM 1084 N N . PRO A 1 148 ? -6.635 -15.388 4.898 1.00 94.56 148 PRO A N 1
ATOM 1085 C CA . PRO A 1 148 ? -7.648 -16.436 4.791 1.00 94.56 148 PRO A CA 1
ATOM 1086 C C . PRO A 1 148 ? -8.887 -16.016 3.995 1.00 94.56 148 PRO A C 1
ATOM 1088 O O . PRO A 1 148 ? -9.279 -14.852 4.033 1.00 94.56 148 PRO A O 1
ATOM 1091 N N . ALA A 1 149 ? -9.561 -16.980 3.365 1.00 92.88 149 ALA A N 1
ATOM 1092 C CA . ALA A 1 149 ? -10.848 -16.763 2.696 1.00 92.88 149 ALA A CA 1
ATOM 1093 C C . ALA A 1 149 ? -11.881 -16.105 3.629 1.00 92.88 149 ALA A C 1
ATOM 1095 O O . ALA A 1 149 ? -12.169 -16.639 4.710 1.00 92.88 149 ALA A O 1
ATOM 1096 N N . GLY A 1 150 ? -12.466 -14.975 3.219 1.00 89.75 150 GLY A N 1
ATOM 1097 C CA . GLY A 1 150 ? -13.414 -14.216 4.043 1.00 89.75 150 GLY A CA 1
ATOM 1098 C C . GLY A 1 150 ? -12.833 -13.681 5.349 1.00 89.75 150 GLY A C 1
ATOM 1099 O O . GLY A 1 150 ? -13.598 -13.431 6.278 1.00 89.75 150 GLY A O 1
ATOM 1100 N N . GLY A 1 151 ? -11.507 -13.643 5.477 1.00 91.62 151 GLY A N 1
ATOM 1101 C CA . GLY A 1 151 ? -10.802 -13.255 6.689 1.00 91.62 151 GLY A CA 1
ATOM 1102 C C . GLY A 1 151 ? -10.088 -11.917 6.556 1.00 91.62 151 GLY A C 1
ATOM 1103 O O . GLY A 1 151 ? -10.108 -11.282 5.502 1.00 91.62 151 GLY A O 1
ATOM 1104 N N . PHE A 1 152 ? -9.422 -11.549 7.649 1.00 93.75 152 PHE A N 1
ATOM 1105 C CA . PHE A 1 152 ? -8.678 -10.305 7.798 1.00 93.75 152 PHE A CA 1
ATOM 1106 C C . PHE A 1 152 ? -7.199 -10.581 8.092 1.00 93.75 152 PHE A C 1
ATOM 1108 O O . PHE A 1 152 ? -6.860 -11.608 8.696 1.00 93.75 152 PHE A O 1
ATOM 1115 N N . LEU A 1 153 ? -6.333 -9.652 7.698 1.00 95.44 153 LEU A N 1
ATOM 1116 C CA . LEU A 1 153 ? -4.925 -9.590 8.087 1.00 95.44 153 LEU A CA 1
ATOM 1117 C C . LEU A 1 153 ? -4.628 -8.192 8.615 1.00 95.44 153 LEU A C 1
ATOM 1119 O O . LEU A 1 153 ? -4.818 -7.218 7.895 1.00 95.44 153 LEU A O 1
ATOM 1123 N N . VAL A 1 154 ? -4.103 -8.108 9.838 1.00 94.25 154 VAL A N 1
ATOM 1124 C CA . VAL A 1 154 ? -3.697 -6.830 10.439 1.00 94.25 154 VAL A CA 1
ATOM 1125 C C . VAL A 1 154 ? -2.187 -6.655 10.314 1.00 94.25 154 VAL A C 1
ATOM 1127 O O . VAL A 1 154 ? -1.412 -7.458 10.839 1.00 94.25 154 VAL A O 1
ATOM 1130 N N . ILE A 1 155 ? -1.765 -5.593 9.638 1.00 94.75 155 ILE A N 1
ATOM 1131 C CA . ILE A 1 155 ? -0.367 -5.221 9.418 1.00 94.75 155 ILE A CA 1
ATOM 1132 C C . ILE A 1 155 ? -0.066 -4.011 10.294 1.00 94.75 155 ILE A C 1
ATOM 1134 O O . ILE A 1 155 ? -0.773 -3.010 10.214 1.00 94.75 155 ILE A O 1
ATOM 1138 N N . TYR A 1 156 ? 0.948 -4.097 11.154 1.00 92.00 156 TYR A N 1
ATOM 1139 C CA . TYR A 1 156 ? 1.186 -3.066 12.161 1.00 92.00 156 TYR A CA 1
ATOM 1140 C C . TYR A 1 156 ? 2.647 -2.899 12.562 1.00 92.00 156 TYR A C 1
ATOM 1142 O O . TYR A 1 156 ? 3.446 -3.835 12.499 1.00 92.00 156 TYR A O 1
ATOM 1150 N N . GLU A 1 157 ? 2.992 -1.710 13.045 1.00 90.25 157 GLU A N 1
ATOM 1151 C CA . GLU A 1 157 ? 4.353 -1.397 13.486 1.00 90.25 157 GLU A CA 1
ATOM 1152 C C . GLU A 1 157 ? 4.673 -2.009 14.852 1.00 90.25 157 GLU A C 1
ATOM 1154 O O . GLU A 1 157 ? 3.832 -2.016 15.747 1.00 90.25 157 GLU A O 1
ATOM 1159 N N . ALA A 1 158 ? 5.909 -2.468 15.059 1.00 85.12 158 ALA A N 1
ATOM 1160 C CA . ALA A 1 158 ? 6.340 -3.171 16.275 1.00 85.12 158 ALA A CA 1
ATOM 1161 C C . ALA A 1 158 ? 6.069 -2.447 17.615 1.00 85.12 158 ALA A C 1
ATOM 1163 O O . ALA A 1 158 ? 6.013 -3.113 18.652 1.00 85.12 158 ALA A O 1
ATOM 1164 N N . ASP A 1 159 ? 5.887 -1.124 17.601 1.00 77.31 159 ASP A N 1
ATOM 1165 C CA . ASP A 1 159 ? 5.582 -0.310 18.786 1.00 77.31 159 ASP A CA 1
ATOM 1166 C C . ASP A 1 159 ? 4.067 -0.059 18.993 1.00 77.31 159 ASP A C 1
ATOM 1168 O O . ASP A 1 159 ? 3.668 0.548 19.990 1.00 77.31 159 ASP A O 1
ATOM 1172 N N . THR A 1 160 ? 3.213 -0.582 18.107 1.00 78.19 160 THR A N 1
ATOM 1173 C CA . THR A 1 160 ? 1.747 -0.467 18.177 1.00 78.19 160 THR A CA 1
ATOM 1174 C C . THR A 1 160 ? 1.176 -1.332 19.301 1.00 78.19 160 THR A C 1
ATOM 1176 O O . THR A 1 160 ? 1.461 -2.530 19.407 1.00 78.19 160 THR A O 1
ATOM 1179 N N . LEU A 1 161 ? 0.322 -0.746 20.145 1.00 68.38 161 LEU A N 1
ATOM 1180 C CA . LEU A 1 161 ? -0.312 -1.445 21.260 1.00 68.38 161 LEU A CA 1
ATOM 1181 C C . LEU A 1 161 ? -1.724 -1.904 20.891 1.00 68.38 161 LEU A C 1
ATOM 1183 O O . LEU A 1 161 ? -2.712 -1.218 21.147 1.00 68.38 161 LEU A O 1
ATOM 1187 N N . PHE A 1 162 ? -1.849 -3.136 20.400 1.00 67.69 162 PHE A N 1
ATOM 1188 C CA . PHE A 1 162 ? -3.167 -3.751 20.251 1.00 67.69 162 PHE A CA 1
ATOM 1189 C C . PHE A 1 162 ? -3.728 -4.190 21.595 1.00 67.69 162 PHE A C 1
ATOM 1191 O O . PHE A 1 162 ? -3.172 -5.048 22.283 1.00 67.69 162 PHE A O 1
ATOM 1198 N N . THR A 1 163 ? -4.884 -3.639 21.947 1.00 66.25 163 THR A N 1
ATOM 1199 C CA . THR A 1 163 ? -5.650 -4.085 23.118 1.00 66.25 163 THR A CA 1
ATOM 1200 C C . THR A 1 163 ? -6.871 -4.932 22.750 1.00 66.25 163 THR A C 1
ATOM 1202 O O . THR A 1 163 ? -7.408 -5.598 23.633 1.00 66.25 163 THR A O 1
ATOM 1205 N N . ASN A 1 164 ? -7.253 -4.982 21.463 1.00 71.19 164 ASN A N 1
ATOM 1206 C CA . ASN A 1 164 ? -8.527 -5.551 20.999 1.00 71.19 164 ASN A CA 1
ATOM 1207 C C . ASN A 1 164 ? -8.423 -6.564 19.835 1.00 71.19 164 ASN A C 1
ATOM 1209 O O . ASN A 1 164 ? -9.441 -6.855 19.218 1.00 71.19 164 ASN A O 1
ATOM 1213 N N . LEU A 1 165 ? -7.247 -7.132 19.538 1.00 81.44 165 LEU A N 1
ATOM 1214 C CA . LEU A 1 165 ? -7.134 -8.177 18.506 1.00 81.44 165 LEU A CA 1
ATOM 1215 C C . LEU A 1 165 ? -7.850 -9.475 18.938 1.00 81.44 165 LEU A C 1
ATOM 1217 O O . LEU A 1 165 ? -7.584 -9.971 20.042 1.00 81.44 165 LEU A O 1
ATOM 1221 N N . PRO A 1 166 ? -8.704 -10.075 18.086 1.00 83.31 166 PRO A N 1
ATOM 1222 C CA . PRO A 1 166 ? -9.240 -11.409 18.315 1.00 83.31 166 PRO A CA 1
ATOM 1223 C C . PRO A 1 166 ? -8.132 -12.456 18.478 1.00 83.31 166 PRO A C 1
ATOM 1225 O O . PRO A 1 166 ? -7.090 -12.409 17.823 1.00 83.31 166 PRO A O 1
ATOM 1228 N N . GLU A 1 167 ? -8.362 -13.443 19.348 1.00 81.25 167 GLU A N 1
ATOM 1229 C CA . GLU A 1 167 ? -7.399 -14.523 19.565 1.00 81.25 167 GLU A CA 1
ATOM 1230 C C . GLU A 1 167 ? -7.164 -15.306 18.264 1.00 81.25 167 GLU A C 1
ATOM 1232 O O . GLU A 1 167 ? -8.086 -15.900 17.704 1.00 81.25 167 GLU A O 1
ATOM 1237 N N . GLY A 1 168 ? -5.912 -15.321 17.802 1.00 81.75 168 GLY A N 1
ATOM 1238 C CA . GLY A 1 168 ? -5.519 -16.015 16.578 1.00 81.75 168 GLY A CA 1
ATOM 1239 C C . GLY A 1 168 ? -5.835 -15.266 15.281 1.00 81.75 168 GLY A C 1
ATOM 1240 O O . GLY A 1 168 ? -5.743 -15.886 14.222 1.00 81.75 168 GLY A O 1
ATOM 1241 N N . ALA A 1 169 ? -6.190 -13.976 15.342 1.00 85.81 169 ALA A N 1
ATOM 1242 C CA . ALA A 1 169 ? -6.238 -13.127 14.154 1.00 85.81 169 ALA A CA 1
ATOM 1243 C C . ALA A 1 169 ? -4.869 -13.147 13.436 1.00 85.81 169 ALA A C 1
ATOM 1245 O O . ALA A 1 169 ? -3.841 -13.019 14.111 1.00 85.81 169 ALA A O 1
ATOM 1246 N N . PRO A 1 170 ? -4.824 -13.341 12.104 1.00 92.56 170 PRO A N 1
ATOM 1247 C CA . PRO A 1 170 ? -3.594 -13.205 11.334 1.00 92.56 170 PRO A CA 1
ATOM 1248 C C . PRO A 1 170 ? -3.011 -11.800 11.484 1.00 92.56 170 PRO A C 1
ATOM 1250 O O . PRO A 1 170 ? -3.722 -10.801 11.365 1.00 92.56 170 PRO A O 1
ATOM 1253 N N . THR A 1 171 ? -1.705 -11.730 11.729 1.00 93.19 171 THR A N 1
ATOM 1254 C CA . THR A 1 171 ? -0.991 -10.466 11.912 1.00 93.19 171 THR A CA 1
ATOM 1255 C C . THR A 1 171 ? 0.359 -10.476 11.215 1.00 93.19 171 THR A C 1
ATOM 1257 O O . THR A 1 171 ? 1.057 -11.493 11.261 1.00 93.19 171 THR A O 1
ATOM 1260 N N . LEU A 1 172 ? 0.777 -9.324 10.701 1.00 93.25 172 LEU A N 1
ATOM 1261 C CA . LEU A 1 172 ? 2.138 -9.062 10.243 1.00 93.25 172 LEU A CA 1
ATOM 1262 C C . LEU A 1 172 ? 2.716 -7.872 11.017 1.00 93.25 172 LEU A C 1
ATOM 1264 O O . LEU A 1 172 ? 2.119 -6.801 11.053 1.00 93.25 172 LEU A O 1
ATOM 1268 N N . ILE A 1 173 ? 3.886 -8.066 11.627 1.00 92.12 173 ILE A N 1
ATOM 1269 C CA . ILE A 1 173 ? 4.589 -7.011 12.365 1.00 92.12 173 ILE A CA 1
ATOM 1270 C C . ILE A 1 173 ? 5.695 -6.449 11.484 1.00 92.12 173 ILE A C 1
ATOM 1272 O O . ILE A 1 173 ? 6.570 -7.202 11.049 1.00 92.12 173 ILE A O 1
ATOM 1276 N N . VAL A 1 174 ? 5.686 -5.138 11.284 1.00 90.88 174 VAL A N 1
ATOM 1277 C CA . VAL A 1 174 ? 6.705 -4.406 10.525 1.00 90.88 174 VAL A CA 1
ATOM 1278 C C . VAL A 1 174 ? 7.558 -3.551 11.461 1.00 90.88 174 VAL A C 1
ATOM 1280 O O . VAL A 1 174 ? 7.237 -3.378 12.643 1.00 90.88 174 VAL A O 1
ATOM 1283 N N . ALA A 1 175 ? 8.697 -3.062 10.972 1.00 87.94 175 ALA A N 1
ATOM 1284 C CA . ALA A 1 175 ? 9.537 -2.178 11.772 1.00 87.94 175 ALA A CA 1
ATOM 1285 C C . ALA A 1 175 ? 8.814 -0.848 12.060 1.00 87.94 175 ALA A C 1
ATOM 1287 O O . ALA A 1 175 ? 7.916 -0.439 11.333 1.00 87.94 175 ALA A O 1
ATOM 1288 N N . ALA A 1 176 ? 9.175 -0.192 13.163 1.00 84.81 176 ALA A N 1
ATOM 1289 C CA . ALA A 1 176 ? 8.609 1.110 13.498 1.00 84.81 176 ALA A CA 1
ATOM 1290 C C . ALA A 1 176 ? 9.053 2.171 12.479 1.00 84.81 176 ALA A C 1
ATOM 1292 O O . ALA A 1 176 ? 10.253 2.293 12.214 1.00 84.81 176 ALA A O 1
ATOM 1293 N N . GLY A 1 177 ? 8.100 2.950 11.965 1.00 83.50 177 GLY A N 1
ATOM 1294 C CA . GLY A 1 177 ? 8.301 3.960 10.929 1.00 83.50 177 GLY A CA 1
ATOM 1295 C C . GLY A 1 177 ? 8.154 3.449 9.493 1.00 83.50 177 GLY A C 1
ATOM 1296 O O . GLY A 1 177 ? 8.393 4.228 8.577 1.00 83.50 177 GLY A O 1
ATOM 1297 N N . GLU A 1 178 ? 7.798 2.177 9.281 1.00 86.94 178 GLU A N 1
ATOM 1298 C CA . GLU A 1 178 ? 7.537 1.622 7.941 1.00 86.94 178 GLU A CA 1
ATOM 1299 C C . GLU A 1 178 ? 6.143 2.002 7.415 1.00 86.94 178 GLU A C 1
ATOM 1301 O O . GLU A 1 178 ? 5.925 2.003 6.208 1.00 86.94 178 GLU A O 1
ATOM 1306 N N . LEU A 1 179 ? 5.191 2.331 8.299 1.00 89.62 179 LEU A N 1
ATOM 1307 C CA . LEU A 1 179 ? 3.828 2.728 7.932 1.00 89.62 179 LEU A CA 1
ATOM 1308 C C . LEU A 1 179 ? 3.607 4.221 8.204 1.00 89.62 179 LEU A C 1
ATOM 1310 O O . LEU A 1 179 ? 2.746 4.593 9.001 1.00 89.62 179 LEU A O 1
ATOM 1314 N N . ASP A 1 180 ? 4.376 5.090 7.543 1.00 88.75 180 ASP A N 1
ATOM 1315 C CA . ASP A 1 180 ? 4.150 6.541 7.611 1.00 88.75 180 ASP A CA 1
ATOM 1316 C C . ASP A 1 180 ? 2.902 6.934 6.806 1.00 88.75 180 ASP A C 1
ATOM 1318 O O . ASP A 1 180 ? 2.952 7.270 5.624 1.00 88.75 180 ASP A O 1
ATOM 1322 N N . LEU A 1 181 ? 1.753 6.837 7.468 1.00 90.50 181 LEU A N 1
ATOM 1323 C CA . LEU A 1 181 ? 0.438 7.114 6.898 1.00 90.50 181 LEU A CA 1
ATOM 1324 C C . LEU A 1 181 ? 0.085 8.611 6.932 1.00 90.50 181 LEU A C 1
ATOM 1326 O O . LEU A 1 181 ? -0.949 9.012 6.405 1.00 90.50 181 LEU A O 1
ATOM 1330 N N . GLY A 1 182 ? 0.881 9.472 7.564 1.00 89.69 182 GLY A N 1
ATOM 1331 C CA . GLY A 1 182 ? 0.445 10.845 7.822 1.00 89.69 182 GLY A CA 1
ATOM 1332 C C . GLY A 1 182 ? -0.833 10.909 8.676 1.00 89.69 182 GLY A C 1
ATOM 1333 O O . GLY A 1 182 ? -1.207 9.959 9.366 1.00 89.69 182 GLY A O 1
ATOM 1334 N N . ASN A 1 183 ? -1.505 12.060 8.673 1.00 87.44 183 ASN A N 1
ATOM 1335 C CA . ASN A 1 183 ? -2.638 12.347 9.569 1.00 87.44 183 ASN A CA 1
ATOM 1336 C C . ASN A 1 183 ? -3.841 13.012 8.882 1.00 87.44 183 ASN A C 1
ATOM 1338 O O . ASN A 1 183 ? -4.759 13.492 9.549 1.00 87.44 183 ASN A O 1
ATOM 1342 N N . GLY A 1 184 ? -3.823 13.104 7.557 1.00 88.62 184 GLY A N 1
ATOM 1343 C CA . GLY A 1 184 ? -4.834 13.761 6.739 1.00 88.62 184 GLY A CA 1
ATOM 1344 C C . GLY A 1 184 ? -4.868 15.285 6.880 1.00 88.62 184 GLY A C 1
ATOM 1345 O O . GLY A 1 184 ? -5.875 15.908 6.538 1.00 88.62 184 GLY A O 1
ATOM 1346 N N . SER A 1 185 ? -3.819 15.930 7.411 1.00 87.75 185 SER A N 1
ATOM 1347 C CA . SER A 1 185 ? -3.750 17.404 7.445 1.00 87.75 185 SER A CA 1
ATOM 1348 C C . SER A 1 185 ? -3.542 18.026 6.055 1.00 87.75 185 SER A C 1
ATOM 1350 O O . SER A 1 185 ? -3.915 19.185 5.840 1.00 87.75 185 SER A O 1
ATOM 1352 N N . SER A 1 186 ? -3.018 17.238 5.117 1.00 87.69 186 SER A N 1
ATOM 1353 C CA . SER A 1 186 ? -2.968 17.441 3.661 1.00 87.69 186 SER A CA 1
ATOM 1354 C C . SER A 1 186 ? -3.574 16.224 2.946 1.00 87.69 186 SER A C 1
ATOM 1356 O O . SER A 1 186 ? -4.188 15.384 3.602 1.00 87.69 186 SER A O 1
ATOM 1358 N N . GLU A 1 187 ? -3.446 16.135 1.618 1.00 86.31 187 GLU A N 1
ATOM 1359 C CA . GLU A 1 187 ? -3.715 14.881 0.910 1.00 86.31 187 GLU A CA 1
ATOM 1360 C C . GLU A 1 187 ? -2.657 13.835 1.284 1.00 86.31 187 GLU A C 1
ATOM 1362 O O . GLU A 1 187 ? -1.476 13.985 0.962 1.00 86.31 187 GLU A O 1
ATOM 1367 N N . ASP A 1 188 ? -3.105 12.793 1.972 1.00 89.44 188 ASP A N 1
ATOM 1368 C CA . ASP A 1 188 ? -2.337 11.601 2.299 1.00 89.44 188 ASP A CA 1
ATOM 1369 C C . ASP A 1 188 ? -3.012 10.395 1.628 1.00 89.44 188 ASP A C 1
ATOM 1371 O O . ASP A 1 188 ? -4.183 10.449 1.228 1.00 89.44 188 ASP A O 1
ATOM 1375 N N . GLY A 1 189 ? -2.301 9.279 1.525 1.00 88.38 189 GLY A N 1
ATOM 1376 C CA . GLY A 1 189 ? -2.934 8.041 1.106 1.00 88.38 189 GLY A CA 1
ATOM 1377 C C . GLY A 1 189 ? -2.017 6.839 1.131 1.00 88.38 189 GLY A C 1
ATOM 1378 O O . GLY A 1 189 ? -0.833 6.928 1.459 1.00 88.38 189 GLY A O 1
ATOM 1379 N N . LEU A 1 190 ? -2.603 5.707 0.778 1.00 91.38 190 LEU A N 1
ATOM 1380 C CA . LEU A 1 190 ? -1.936 4.429 0.641 1.00 91.38 190 LEU A CA 1
ATOM 1381 C C . LEU A 1 190 ? -2.544 3.636 -0.511 1.00 91.38 190 LEU A C 1
ATOM 1383 O O . LEU A 1 190 ? -3.687 3.871 -0.902 1.00 91.38 190 LEU A O 1
ATOM 1387 N N . ARG A 1 191 ? -1.787 2.667 -1.010 1.00 90.25 191 ARG A N 1
ATOM 1388 C CA . ARG A 1 191 ? -2.273 1.676 -1.964 1.00 90.25 191 ARG A CA 1
ATOM 1389 C C . ARG A 1 191 ? -1.679 0.307 -1.701 1.00 90.25 191 ARG A C 1
ATOM 1391 O O . ARG A 1 191 ? -0.601 0.178 -1.114 1.00 90.25 191 ARG A O 1
ATOM 1398 N N . LEU A 1 192 ? -2.409 -0.696 -2.152 1.00 91.75 192 LEU A N 1
ATOM 1399 C CA . LEU A 1 192 ? -2.027 -2.088 -2.178 1.00 91.75 192 LEU A CA 1
ATOM 1400 C C . LEU A 1 192 ? -1.751 -2.471 -3.630 1.00 91.75 192 LEU A C 1
ATOM 1402 O O . LEU A 1 192 ? -2.637 -2.386 -4.473 1.00 91.75 192 LEU A O 1
ATOM 1406 N N . MET A 1 193 ? -0.532 -2.916 -3.899 1.00 87.50 193 MET A N 1
ATOM 1407 C CA . MET A 1 193 ? -0.125 -3.446 -5.195 1.00 87.50 193 MET A CA 1
ATOM 1408 C C . MET A 1 193 ? -0.037 -4.960 -5.087 1.00 87.50 193 MET A C 1
ATOM 1410 O O . MET A 1 193 ? 0.532 -5.485 -4.121 1.00 87.50 193 MET A O 1
ATOM 1414 N N . ASP A 1 194 ? -0.567 -5.675 -6.071 1.00 87.44 194 ASP A N 1
ATOM 1415 C CA . ASP A 1 194 ? -0.305 -7.099 -6.156 1.00 87.44 194 ASP A CA 1
ATOM 1416 C C . ASP A 1 194 ? 1.157 -7.376 -6.550 1.00 87.44 194 ASP A C 1
ATOM 1418 O O . ASP A 1 194 ? 1.935 -6.503 -6.939 1.00 87.44 194 ASP A O 1
ATOM 1422 N N . CYS A 1 195 ? 1.566 -8.632 -6.415 1.00 80.75 195 CYS A N 1
ATOM 1423 C CA . CYS A 1 195 ? 2.924 -9.060 -6.750 1.00 80.75 195 CYS A CA 1
ATOM 1424 C C . CYS A 1 195 ? 3.224 -9.050 -8.264 1.00 80.75 195 CYS A C 1
ATOM 1426 O O . CYS A 1 195 ? 4.399 -9.096 -8.649 1.00 80.75 195 CYS A O 1
ATOM 1428 N N . GLY A 1 196 ? 2.195 -8.997 -9.115 1.00 76.00 196 GLY A N 1
ATOM 1429 C CA . GLY A 1 196 ? 2.300 -8.801 -10.562 1.00 76.00 196 GLY A CA 1
ATOM 1430 C C . GLY A 1 196 ? 2.595 -7.353 -10.953 1.00 76.00 196 GLY A C 1
ATOM 1431 O O . GLY A 1 196 ? 3.155 -7.137 -12.024 1.00 76.00 196 GLY A O 1
ATOM 1432 N N . GLY A 1 197 ? 2.321 -6.408 -10.054 1.00 73.88 197 GLY A N 1
ATOM 1433 C CA . GLY A 1 197 ? 2.511 -4.977 -10.254 1.00 73.88 197 GLY A CA 1
ATOM 1434 C C . GLY A 1 197 ? 1.200 -4.215 -10.400 1.00 73.88 197 GLY A C 1
ATOM 1435 O O . GLY A 1 197 ? 1.236 -3.000 -10.291 1.00 73.88 197 GLY A O 1
ATOM 1436 N N . ASP A 1 198 ? 0.064 -4.892 -10.558 1.00 76.38 198 ASP A N 1
ATOM 1437 C CA . ASP A 1 198 ? -1.228 -4.230 -10.725 1.00 76.38 198 ASP A CA 1
ATOM 1438 C C . ASP A 1 198 ? -1.713 -3.655 -9.379 1.00 76.38 198 ASP A C 1
ATOM 1440 O O . ASP A 1 198 ? -1.563 -4.274 -8.319 1.00 76.38 198 ASP A O 1
ATOM 1444 N N . GLU A 1 199 ? -2.322 -2.468 -9.403 1.00 81.62 199 GLU A N 1
ATOM 1445 C CA . GLU A 1 199 ? -2.973 -1.889 -8.221 1.00 81.62 199 GLU A CA 1
ATOM 1446 C C . GLU A 1 199 ? -4.208 -2.726 -7.854 1.00 81.62 199 GLU A C 1
ATOM 1448 O O . GLU A 1 199 ? -5.055 -3.011 -8.701 1.00 81.62 199 GLU A O 1
ATOM 1453 N N . ALA A 1 200 ? -4.284 -3.164 -6.598 1.00 85.88 200 A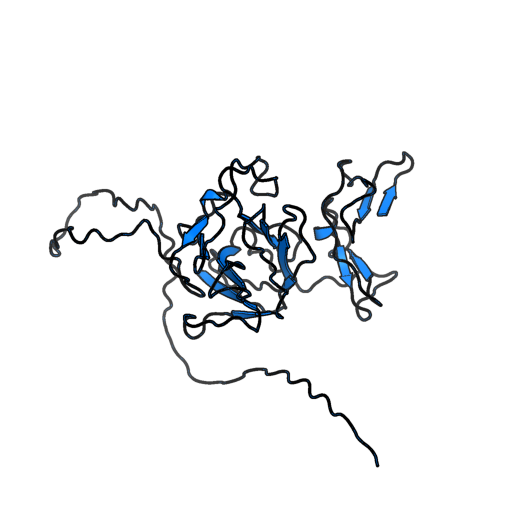LA A N 1
ATOM 1454 C CA . ALA A 1 200 ? -5.387 -3.971 -6.086 1.00 85.88 200 ALA A CA 1
ATOM 1455 C C . ALA A 1 200 ? -6.435 -3.125 -5.353 1.00 85.88 200 ALA A C 1
ATOM 1457 O O . ALA A 1 200 ? -7.623 -3.417 -5.465 1.00 85.88 200 ALA A O 1
ATOM 1458 N N . ASP A 1 201 ? -5.998 -2.122 -4.584 1.00 87.25 201 ASP A N 1
ATOM 1459 C CA . ASP A 1 201 ? -6.871 -1.179 -3.875 1.00 87.25 201 ASP A CA 1
ATOM 1460 C C . ASP A 1 201 ? -6.082 0.073 -3.458 1.00 87.25 201 ASP A C 1
ATOM 1462 O O . ASP A 1 201 ? -4.872 0.003 -3.218 1.00 87.25 201 ASP A O 1
ATOM 1466 N N . ALA A 1 202 ? -6.756 1.209 -3.300 1.00 85.94 202 ALA A N 1
ATOM 1467 C CA . ALA A 1 202 ? -6.154 2.460 -2.858 1.00 85.94 202 ALA A CA 1
ATOM 1468 C C . ALA A 1 202 ? -7.102 3.278 -1.976 1.00 85.94 202 ALA A C 1
ATOM 1470 O O . ALA A 1 202 ? -8.318 3.313 -2.148 1.00 85.94 202 ALA A O 1
ATOM 1471 N N . LEU A 1 203 ? -6.519 4.008 -1.029 1.00 87.06 203 LEU A N 1
ATOM 1472 C CA . LEU A 1 203 ? -7.237 4.907 -0.139 1.00 87.06 203 LEU A CA 1
ATOM 1473 C C . LEU A 1 203 ? -6.507 6.247 -0.054 1.00 87.06 203 LEU A C 1
ATOM 1475 O O . LEU A 1 203 ? -5.383 6.328 0.435 1.00 87.06 203 LEU A O 1
ATOM 1479 N N . ALA A 1 204 ? -7.196 7.314 -0.457 1.00 86.62 204 ALA A N 1
ATOM 1480 C CA . ALA A 1 204 ? -6.757 8.692 -0.269 1.00 86.62 204 ALA A CA 1
ATOM 1481 C C . ALA A 1 204 ? -7.637 9.408 0.766 1.00 86.62 204 ALA A C 1
ATOM 1483 O O . ALA A 1 204 ? -8.871 9.338 0.713 1.00 86.62 204 ALA A O 1
ATOM 1484 N N . TYR A 1 205 ? -7.018 10.139 1.690 1.00 87.69 205 TYR A N 1
ATOM 1485 C CA . TYR A 1 205 ? -7.701 10.884 2.749 1.00 87.69 205 TYR A CA 1
ATOM 1486 C C . TYR A 1 205 ? -7.068 12.249 2.986 1.00 87.69 205 TYR A C 1
ATOM 1488 O O . TYR A 1 205 ? -5.912 12.506 2.663 1.00 87.69 205 TYR A O 1
ATOM 1496 N N . GLY A 1 206 ? -7.851 13.162 3.552 1.00 88.25 206 GLY A N 1
ATOM 1497 C CA . GLY A 1 206 ? -7.368 14.503 3.840 1.00 88.25 206 GLY A CA 1
ATOM 1498 C C . GLY A 1 206 ? -8.467 15.481 4.243 1.00 88.25 206 GLY A C 1
ATOM 1499 O O . GLY A 1 206 ? -9.564 15.082 4.661 1.00 88.25 206 GLY A O 1
ATOM 1500 N N . PRO A 1 207 ? -8.207 16.795 4.121 1.00 84.62 207 PRO A N 1
ATOM 1501 C CA . PRO A 1 207 ? -9.192 17.817 4.427 1.00 84.62 207 PRO A CA 1
ATOM 1502 C C . PRO A 1 207 ? -10.446 17.673 3.557 1.00 84.62 207 PRO A C 1
ATOM 1504 O O . PRO A 1 207 ? -10.383 17.506 2.339 1.00 84.62 207 PRO A O 1
ATOM 1507 N N . THR A 1 208 ? -11.619 17.793 4.179 1.00 71.88 208 THR A N 1
ATOM 1508 C CA . THR A 1 208 ? -12.902 17.680 3.474 1.00 71.88 208 THR A CA 1
ATOM 1509 C C . THR A 1 208 ? -13.026 18.713 2.351 1.00 71.88 208 THR A C 1
ATOM 1511 O O . THR A 1 208 ? -12.805 19.904 2.582 1.00 71.88 208 THR A O 1
ATOM 1514 N N . GLY A 1 209 ? -13.490 18.286 1.174 1.00 62.03 209 GLY A N 1
ATOM 1515 C CA . GLY A 1 209 ? -13.738 19.173 0.030 1.00 62.03 209 GLY A CA 1
ATOM 1516 C C . GLY A 1 209 ? -12.529 19.396 -0.882 1.00 62.03 209 GLY A C 1
ATOM 1517 O O . GLY A 1 209 ? -12.636 20.172 -1.832 1.00 62.03 209 GLY A O 1
ATOM 1518 N N . THR A 1 210 ? -11.415 18.717 -0.617 1.00 64.38 210 THR A N 1
ATOM 1519 C CA . THR A 1 210 ? -10.285 18.606 -1.539 1.00 64.38 210 THR A CA 1
ATOM 1520 C C . THR A 1 210 ? -10.611 17.591 -2.638 1.00 64.38 210 THR A C 1
ATOM 1522 O O . THR A 1 210 ? -11.079 16.489 -2.346 1.00 64.38 210 THR A O 1
ATOM 1525 N N . ALA A 1 211 ? -10.406 17.978 -3.899 1.00 58.78 211 ALA A N 1
ATOM 1526 C CA . ALA A 1 211 ? -10.511 17.060 -5.030 1.00 58.78 211 ALA A CA 1
ATOM 1527 C C . ALA A 1 211 ? -9.269 16.158 -5.050 1.00 58.78 211 ALA A C 1
ATOM 1529 O O . ALA A 1 211 ? -8.157 16.676 -4.983 1.00 58.78 211 ALA A O 1
ATOM 1530 N N . GLY A 1 212 ? -9.458 14.840 -5.118 1.00 54.47 212 GLY A N 1
ATOM 1531 C CA . GLY A 1 212 ? -8.351 13.889 -5.219 1.00 54.47 212 GLY A CA 1
ATOM 1532 C C . GLY A 1 212 ? -7.691 13.924 -6.601 1.00 54.47 212 GLY A C 1
ATOM 1533 O O . GLY A 1 212 ? -8.315 14.320 -7.588 1.00 54.47 212 GLY A O 1
ATOM 1534 N N . VAL A 1 213 ? -6.425 13.513 -6.664 1.00 49.53 213 VAL A N 1
ATOM 1535 C CA . VAL A 1 213 ? -5.715 13.243 -7.925 1.00 49.53 213 VAL A CA 1
ATOM 1536 C C . VAL A 1 213 ? -5.825 11.750 -8.237 1.00 49.53 213 VAL A C 1
ATOM 1538 O O . VAL A 1 213 ? -5.691 10.939 -7.325 1.00 49.53 213 VAL A O 1
ATOM 1541 N N . GLU A 1 214 ? -6.107 11.443 -9.509 1.00 53.72 214 GLU A N 1
ATOM 1542 C CA . GLU A 1 214 ? -6.219 10.107 -10.116 1.00 53.72 214 GLU A CA 1
ATOM 1543 C C . GLU A 1 214 ? -5.080 9.169 -9.707 1.00 53.72 214 GLU A C 1
ATOM 1545 O O . GLU A 1 214 ? -3.928 9.472 -10.005 1.00 53.72 214 GLU A O 1
ATOM 1550 N N . LEU A 1 215 ? -5.448 8.021 -9.133 1.00 47.88 215 LEU A N 1
ATOM 1551 C CA . LEU A 1 215 ? -4.965 6.685 -9.492 1.00 47.88 215 LEU A CA 1
ATOM 1552 C C . LEU A 1 215 ? -6.144 5.705 -9.336 1.00 47.88 215 LEU A C 1
ATOM 1554 O O . LEU A 1 215 ? -7.092 6.002 -8.609 1.00 47.88 215 LEU A O 1
ATOM 1558 N N . ASP A 1 216 ? -6.119 4.655 -10.150 1.00 43.84 216 ASP A N 1
ATOM 1559 C CA . ASP A 1 216 ? -7.179 3.696 -10.490 1.00 43.84 216 ASP A CA 1
ATOM 1560 C C . ASP A 1 216 ? -8.005 3.241 -9.268 1.00 43.84 216 ASP A C 1
ATOM 1562 O O . ASP A 1 216 ? -7.584 2.450 -8.444 1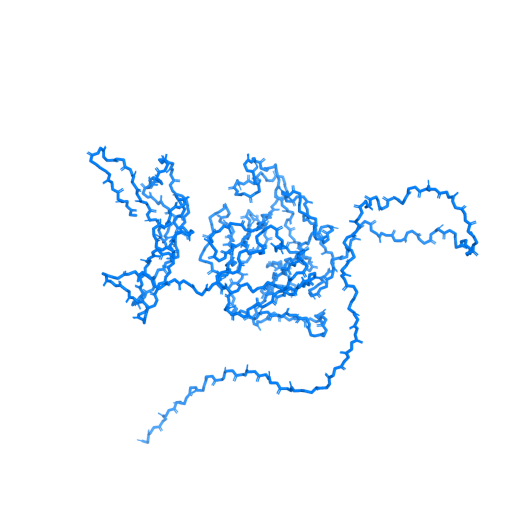.00 43.84 216 ASP A O 1
ATOM 1566 N N . CYS A 1 217 ? -9.212 3.774 -9.096 1.00 40.81 217 CYS A N 1
ATOM 1567 C CA . CYS A 1 217 ? -10.371 3.014 -9.536 1.00 40.81 217 CYS A CA 1
ATOM 1568 C C . CYS A 1 217 ? -10.936 3.498 -10.891 1.00 40.81 217 CYS A C 1
ATOM 1570 O O . CYS A 1 217 ? -11.664 4.484 -11.004 1.00 40.81 217 CYS A O 1
ATOM 1572 N N . GLY A 1 218 ? -10.587 2.791 -11.956 1.00 35.12 218 GLY A N 1
ATOM 1573 C CA . GLY A 1 218 ? -11.146 2.824 -13.296 1.00 35.12 218 GLY A CA 1
ATOM 1574 C C . GLY A 1 218 ? -11.384 4.207 -13.898 1.00 35.12 218 GLY A C 1
ATOM 1575 O O . GLY A 1 218 ? -12.528 4.619 -14.064 1.00 35.12 218 GLY A O 1
ATOM 1576 N N . ASN A 1 219 ? -10.332 4.862 -14.393 1.00 37.91 219 ASN A N 1
ATOM 1577 C CA . ASN A 1 219 ? -10.425 5.812 -15.517 1.00 37.91 219 ASN A CA 1
ATOM 1578 C C . ASN A 1 219 ? -11.444 6.977 -15.366 1.00 37.91 219 ASN A C 1
ATOM 1580 O O . ASN A 1 219 ? -12.046 7.420 -16.356 1.00 37.91 219 ASN A O 1
ATOM 1584 N N . ALA A 1 220 ? -11.666 7.484 -14.149 1.00 36.94 220 ALA A N 1
ATOM 1585 C CA . ALA A 1 220 ? -12.442 8.699 -13.926 1.00 36.94 220 ALA A CA 1
ATOM 1586 C C . ALA A 1 220 ? -12.000 9.465 -12.670 1.00 36.94 220 ALA A C 1
ATOM 1588 O O . ALA A 1 220 ? -11.956 8.933 -11.571 1.00 36.94 220 ALA A O 1
ATOM 1589 N N . ALA A 1 221 ? -11.776 10.769 -12.841 1.00 43.34 221 ALA A N 1
ATOM 1590 C CA . ALA A 1 221 ? -11.528 11.731 -11.772 1.00 43.34 221 ALA A CA 1
ATOM 1591 C C . ALA A 1 221 ? -12.515 11.610 -10.588 1.00 43.34 221 ALA A C 1
ATOM 1593 O O . ALA A 1 221 ? -13.725 11.812 -10.753 1.00 43.34 221 ALA A O 1
ATOM 1594 N N . PHE A 1 222 ? -11.994 11.376 -9.380 1.00 52.47 222 PHE A N 1
ATOM 1595 C CA . PHE A 1 222 ? -12.786 11.370 -8.147 1.00 52.47 222 PHE A CA 1
ATOM 1596 C C . PHE A 1 222 ? -13.100 12.786 -7.642 1.00 52.47 222 PHE A C 1
ATOM 1598 O O . PHE A 1 222 ? -12.255 13.681 -7.712 1.00 52.47 222 PHE A O 1
ATOM 1605 N N . PRO A 1 223 ? -14.297 13.029 -7.075 1.00 51.62 223 PRO A N 1
ATOM 1606 C CA . PRO A 1 223 ? -14.665 14.353 -6.587 1.00 51.62 223 PRO A CA 1
ATOM 1607 C C . PRO A 1 223 ? -14.126 14.696 -5.185 1.00 51.62 223 PRO A C 1
ATOM 1609 O O . PRO A 1 223 ? -14.021 15.888 -4.893 1.00 51.62 223 PRO A O 1
ATOM 1612 N N . THR A 1 224 ? -13.816 13.724 -4.310 1.00 63.69 224 THR A N 1
ATOM 1613 C CA . THR A 1 224 ? -13.492 13.995 -2.889 1.00 63.69 224 THR A CA 1
ATOM 1614 C C . THR A 1 224 ? -12.676 12.892 -2.209 1.00 63.69 224 THR A C 1
ATOM 1616 O O . THR A 1 224 ? -13.008 11.723 -2.364 1.00 63.69 224 THR A O 1
ATOM 1619 N N . LEU A 1 225 ? -11.703 13.280 -1.379 1.00 77.62 225 LEU A N 1
ATOM 1620 C CA . LEU A 1 225 ? -10.964 12.400 -0.457 1.00 77.62 225 LEU A CA 1
ATOM 1621 C C . LEU A 1 225 ? -11.845 11.842 0.674 1.00 77.62 225 LEU A C 1
ATOM 1623 O O . LEU A 1 225 ? -12.831 12.482 1.065 1.00 77.62 225 LEU A O 1
ATOM 1627 N N . ALA A 1 226 ? -11.436 10.714 1.265 1.00 85.50 226 ALA A N 1
ATOM 1628 C CA . ALA A 1 226 ? -11.954 10.276 2.559 1.00 85.50 226 ALA A CA 1
ATOM 1629 C C . ALA A 1 226 ? -11.590 11.302 3.662 1.00 85.50 226 ALA A C 1
ATOM 1631 O O . ALA A 1 226 ? -10.597 12.031 3.546 1.00 85.50 226 ALA A O 1
ATOM 1632 N N . PRO A 1 227 ? -12.404 11.439 4.722 1.00 86.19 227 PRO A N 1
ATOM 1633 C CA . PRO A 1 227 ? -12.169 12.450 5.752 1.00 86.19 227 PRO A CA 1
ATOM 1634 C C . PRO A 1 227 ? -10.896 12.167 6.559 1.00 86.19 227 PRO A C 1
ATOM 1636 O O . PRO A 1 227 ? -10.644 11.034 6.936 1.00 86.19 227 PRO A O 1
ATOM 1639 N N . ALA A 1 228 ? -10.138 13.200 6.922 1.00 87.94 228 ALA A N 1
ATOM 1640 C CA . ALA A 1 228 ? -9.039 13.045 7.874 1.00 87.94 228 ALA A CA 1
ATOM 1641 C C . ALA A 1 228 ? -9.537 12.488 9.233 1.00 87.94 228 ALA A C 1
ATOM 1643 O O . ALA A 1 228 ? -10.480 13.058 9.805 1.00 87.94 228 ALA A O 1
ATOM 1644 N N . PRO A 1 229 ? -8.935 11.409 9.766 1.00 86.44 229 PRO A N 1
ATOM 1645 C CA . PRO A 1 229 ? -9.320 10.845 11.056 1.00 86.44 229 PRO A CA 1
ATOM 1646 C C . PRO A 1 229 ? -8.899 11.741 12.229 1.00 86.44 229 PRO A C 1
ATOM 1648 O O . PRO A 1 229 ? -7.830 12.351 12.239 1.00 86.44 229 PRO A O 1
ATOM 1651 N N . GLY A 1 230 ? -9.780 11.849 13.228 1.00 83.12 230 GLY A N 1
ATOM 1652 C CA . GLY A 1 230 ? -9.493 12.508 14.502 1.00 83.12 230 GLY A CA 1
ATOM 1653 C C . GLY A 1 230 ? -8.838 11.571 15.519 1.00 83.12 230 GLY A C 1
ATOM 1654 O O . GLY A 1 230 ? -8.609 10.396 15.244 1.00 83.12 230 GLY A O 1
ATOM 1655 N N . GLU A 1 231 ? -8.568 12.087 16.723 1.00 80.94 231 GLU A N 1
ATOM 1656 C CA . GLU A 1 231 ? -7.978 11.292 17.810 1.00 80.94 231 GLU A CA 1
ATOM 1657 C C . GLU A 1 231 ? -8.824 10.032 18.081 1.00 80.94 231 GLU A C 1
ATOM 1659 O O . GLU A 1 231 ? -10.041 10.134 18.276 1.00 80.94 231 GLU A O 1
ATOM 1664 N N . SER A 1 232 ? -8.186 8.858 18.113 1.00 78.50 232 SER A N 1
ATOM 1665 C CA . SER A 1 232 ? -8.841 7.565 18.361 1.00 78.50 232 SER A CA 1
ATOM 1666 C C . SER A 1 232 ? -9.966 7.208 17.389 1.00 78.50 232 SER A C 1
ATOM 1668 O O . SER A 1 232 ? -10.926 6.532 17.767 1.00 78.50 232 SER A O 1
ATOM 1670 N N . GLN A 1 233 ? -9.844 7.653 16.138 1.00 86.25 233 GLN A N 1
ATOM 1671 C CA . GLN A 1 233 ? -10.690 7.226 15.029 1.00 86.25 233 GLN A CA 1
ATOM 1672 C C . GLN A 1 233 ? -9.870 6.463 13.997 1.00 86.25 233 GLN A C 1
ATOM 1674 O O . GLN A 1 233 ? -8.701 6.763 13.770 1.00 86.25 233 GLN A O 1
ATOM 1679 N N . THR A 1 234 ? -10.525 5.524 13.332 1.00 88.69 234 THR A N 1
ATOM 1680 C CA . THR A 1 234 ? -9.994 4.824 12.164 1.00 88.69 234 THR A CA 1
ATOM 1681 C C . THR A 1 234 ? -10.773 5.216 10.921 1.00 88.69 234 THR A C 1
ATOM 1683 O O . THR A 1 234 ? -11.928 5.651 10.991 1.00 88.69 234 THR A O 1
ATOM 1686 N N . LEU A 1 235 ? -10.124 5.074 9.772 1.00 90.06 235 LEU A N 1
ATOM 1687 C CA . LEU A 1 235 ? -10.786 5.053 8.479 1.00 90.06 235 LEU A CA 1
ATOM 1688 C C . LEU A 1 235 ? -11.168 3.615 8.178 1.00 90.06 235 LEU A C 1
ATOM 1690 O O . LEU A 1 235 ? -10.283 2.788 8.017 1.00 90.06 235 LEU A O 1
ATOM 1694 N N . GLY A 1 236 ? -12.458 3.316 8.093 1.00 88.94 236 GLY A N 1
ATOM 1695 C CA . GLY A 1 236 ? -12.918 1.972 7.756 1.00 88.94 236 GLY A CA 1
ATOM 1696 C C . GLY A 1 236 ? -14.016 1.988 6.714 1.00 88.94 236 GLY A C 1
ATOM 1697 O O . GLY A 1 236 ? -14.776 2.963 6.607 1.00 88.94 236 GLY A O 1
ATOM 1698 N N . ARG A 1 237 ? -14.100 0.911 5.935 1.00 86.19 237 ARG A N 1
ATOM 1699 C CA . ARG A 1 237 ? -15.182 0.731 4.969 1.00 86.19 237 ARG A CA 1
ATOM 1700 C C . ARG A 1 237 ? -16.528 0.684 5.707 1.00 86.19 237 ARG A C 1
ATOM 1702 O O . ARG A 1 237 ? -16.700 0.004 6.713 1.00 86.19 237 ARG A O 1
ATOM 1709 N N . SER A 1 238 ? -17.485 1.473 5.225 1.00 68.75 238 SER A N 1
ATOM 1710 C CA . SER A 1 238 ? -18.810 1.681 5.839 1.00 68.75 238 SER A CA 1
ATOM 1711 C C . SER A 1 238 ? -19.693 0.431 5.851 1.00 68.75 238 SER A C 1
ATOM 1713 O O . SER A 1 238 ? -20.559 0.299 6.719 1.00 68.75 238 SER A O 1
ATOM 1715 N N . ALA A 1 239 ? -19.450 -0.468 4.902 1.00 69.19 239 ALA A N 1
ATOM 1716 C CA . ALA A 1 239 ? -19.749 -1.882 4.989 1.00 69.19 239 ALA A CA 1
ATOM 1717 C C . ALA A 1 239 ? -18.474 -2.630 4.607 1.00 69.19 239 ALA A C 1
ATOM 1719 O O . ALA A 1 239 ? -17.878 -2.321 3.571 1.00 69.19 239 ALA A O 1
ATOM 1720 N N . ASP A 1 240 ? -18.072 -3.612 5.416 1.00 61.00 240 ASP A N 1
ATOM 1721 C CA . ASP A 1 240 ? -16.992 -4.515 5.022 1.00 61.00 240 ASP A CA 1
ATOM 1722 C C . ASP A 1 240 ? -17.291 -5.065 3.628 1.00 61.00 240 ASP A C 1
ATOM 1724 O O . ASP A 1 240 ? -18.448 -5.355 3.301 1.00 61.00 240 ASP A O 1
ATOM 1728 N N . ALA A 1 241 ? -16.251 -5.206 2.808 1.00 58.09 241 ALA A N 1
ATOM 1729 C CA . ALA A 1 241 ? -16.359 -5.739 1.451 1.00 58.09 241 ALA A CA 1
ATOM 1730 C C . ALA A 1 241 ? -17.106 -4.875 0.418 1.00 58.09 241 ALA A C 1
ATOM 1732 O O . ALA A 1 241 ? -17.301 -5.335 -0.709 1.00 58.09 241 ALA A O 1
ATOM 1733 N N . ALA A 1 242 ? -17.549 -3.662 0.759 1.00 66.69 242 ALA A N 1
ATOM 1734 C CA . ALA A 1 242 ? -18.116 -2.743 -0.222 1.00 66.69 242 ALA A CA 1
ATOM 1735 C C . ALA A 1 242 ? -17.010 -1.881 -0.836 1.00 66.69 242 ALA A C 1
ATOM 1737 O O . ALA A 1 242 ? -16.442 -1.017 -0.166 1.00 66.69 242 ALA A O 1
ATOM 1738 N N . ASP A 1 243 ? -16.742 -2.122 -2.115 1.00 67.88 243 ASP A N 1
ATOM 1739 C CA . ASP A 1 243 ? -15.858 -1.305 -2.934 1.00 67.88 243 ASP A CA 1
ATOM 1740 C C . ASP A 1 243 ? -16.605 -0.876 -4.189 1.00 67.88 243 ASP A C 1
ATOM 1742 O O . ASP A 1 243 ? -16.903 -1.672 -5.081 1.00 67.88 243 ASP A O 1
ATOM 1746 N N . THR A 1 244 ? -17.045 0.375 -4.183 1.00 68.81 244 THR A N 1
ATOM 1747 C CA . THR A 1 244 ? -17.678 1.030 -5.325 1.00 68.81 244 THR A CA 1
ATOM 1748 C C . THR A 1 244 ? -16.680 1.860 -6.099 1.00 68.81 244 THR A C 1
ATOM 1750 O O . THR A 1 244 ? -17.109 2.746 -6.849 1.00 68.81 244 THR A O 1
ATOM 1753 N N . ASP A 1 245 ? -15.388 1.564 -5.919 1.00 67.38 245 ASP A N 1
ATOM 1754 C CA . ASP A 1 245 ? -14.304 2.270 -6.568 1.00 67.38 245 ASP A CA 1
ATOM 1755 C C . ASP A 1 245 ? -14.334 3.760 -6.163 1.00 67.38 245 ASP A C 1
ATOM 1757 O O . ASP A 1 245 ? -14.085 4.641 -6.978 1.00 67.38 245 ASP A O 1
ATOM 1761 N N . GLN A 1 246 ? -14.763 4.088 -4.931 1.00 66.56 246 GLN A N 1
ATOM 1762 C CA . GLN A 1 246 ? -14.944 5.472 -4.476 1.00 66.56 246 GLN A CA 1
ATOM 1763 C C . GLN A 1 246 ? -14.471 5.681 -3.036 1.00 66.56 246 GLN A C 1
ATOM 1765 O O . GLN A 1 246 ? -14.863 4.972 -2.117 1.00 66.56 246 GLN A O 1
ATOM 1770 N N . CYS A 1 247 ? -13.781 6.798 -2.773 1.00 66.06 247 CYS A N 1
ATOM 1771 C CA . CYS A 1 247 ? -13.365 7.160 -1.409 1.00 66.06 247 CYS A CA 1
ATOM 1772 C C . CYS A 1 247 ? -14.536 7.340 -0.419 1.00 66.06 247 CYS A C 1
ATOM 1774 O O . CYS A 1 247 ? -14.321 7.372 0.790 1.00 66.06 247 CYS A O 1
ATOM 1776 N N . THR A 1 248 ? -15.778 7.467 -0.906 1.00 70.12 248 THR A N 1
ATOM 1777 C CA . THR A 1 248 ? -16.987 7.484 -0.065 1.00 70.12 248 THR A CA 1
ATOM 1778 C C . THR A 1 248 ? -17.286 6.148 0.603 1.00 70.12 248 THR A C 1
ATOM 1780 O O . THR A 1 248 ? -18.119 6.111 1.509 1.00 70.12 248 THR A O 1
ATOM 1783 N N . ASP A 1 249 ? -16.628 5.074 0.173 1.00 74.50 249 ASP A N 1
ATOM 1784 C CA . ASP A 1 249 ? -16.741 3.765 0.804 1.00 74.50 249 ASP A CA 1
ATOM 1785 C C . ASP A 1 249 ? -16.137 3.788 2.213 1.00 74.50 249 ASP A C 1
ATOM 1787 O O . ASP A 1 249 ? -16.626 3.078 3.094 1.00 74.50 249 ASP A O 1
ATOM 1791 N N . PHE A 1 250 ? -15.171 4.680 2.465 1.00 85.25 250 PHE A N 1
ATOM 1792 C CA . PHE A 1 250 ? -14.536 4.876 3.763 1.00 85.25 250 PHE A CA 1
ATOM 1793 C C . PHE A 1 250 ? -15.229 5.944 4.611 1.00 85.25 250 PHE A C 1
ATOM 1795 O O . PHE A 1 250 ? -15.550 7.052 4.176 1.00 85.25 250 PHE A O 1
ATOM 1802 N N . THR A 1 251 ? -15.406 5.620 5.888 1.00 86.50 251 THR A N 1
ATOM 1803 C CA . THR A 1 251 ? -15.987 6.501 6.901 1.00 86.50 251 THR A CA 1
ATOM 1804 C C . THR A 1 251 ? -15.144 6.496 8.167 1.00 86.50 251 THR A C 1
ATOM 1806 O O . THR A 1 251 ? -14.328 5.605 8.388 1.00 86.50 251 THR A O 1
ATOM 1809 N N . LEU A 1 252 ? -15.342 7.507 9.016 1.00 88.31 252 LEU A N 1
ATOM 1810 C CA . LEU A 1 252 ? -14.704 7.538 10.327 1.00 88.31 252 LEU A CA 1
ATOM 1811 C C . LEU A 1 252 ? -15.421 6.583 11.277 1.00 88.31 252 LEU A C 1
ATOM 1813 O O . LEU A 1 252 ? -16.589 6.807 11.622 1.00 88.31 252 LEU A O 1
ATOM 1817 N N . LEU A 1 253 ? -14.704 5.569 11.744 1.00 85.62 253 LEU A N 1
ATOM 1818 C CA . LEU A 1 253 ? -15.194 4.638 12.746 1.00 85.62 253 LEU A CA 1
ATOM 1819 C C . LEU A 1 253 ? -14.765 5.112 14.146 1.00 85.62 253 LEU A C 1
ATOM 1821 O O . LEU A 1 253 ? -13.604 5.458 14.371 1.00 85.62 253 LEU A O 1
ATOM 1825 N N . PRO A 1 254 ? -15.697 5.177 15.116 1.00 78.75 254 PRO A N 1
ATOM 1826 C CA . PRO A 1 254 ? -15.390 5.573 16.492 1.00 78.75 254 PRO A CA 1
ATOM 1827 C C . PRO A 1 254 ? -14.818 4.421 17.334 1.00 78.75 254 PRO A C 1
ATOM 1829 O O . PRO A 1 254 ? -14.489 4.617 18.504 1.00 78.75 254 PRO A O 1
ATOM 1832 N N . THR A 1 255 ? -14.780 3.208 16.783 1.00 80.31 255 THR A N 1
ATOM 1833 C CA . THR A 1 255 ? -14.305 1.998 17.451 1.00 80.31 255 THR A CA 1
ATOM 1834 C C . THR A 1 255 ? -13.421 1.224 16.495 1.00 80.31 255 THR A C 1
ATOM 1836 O O . THR A 1 255 ? -13.905 0.825 15.444 1.00 80.31 255 THR A O 1
ATOM 1839 N N . MET A 1 256 ? -12.178 0.982 16.905 1.00 85.75 256 MET A N 1
ATOM 1840 C CA . MET A 1 256 ? -11.237 0.144 16.166 1.00 85.75 256 MET A CA 1
ATOM 1841 C C . MET A 1 256 ? -11.686 -1.322 16.181 1.00 85.75 256 MET A C 1
ATOM 1843 O O . MET A 1 256 ? -11.980 -1.849 17.266 1.00 85.75 256 MET A O 1
ATOM 1847 N N . SER A 1 257 ? -11.663 -1.985 15.026 1.00 86.38 257 SER A N 1
ATOM 1848 C CA . SER A 1 257 ? -12.064 -3.392 14.840 1.00 86.38 257 SER A CA 1
ATOM 1849 C C . SER A 1 257 ? -10.959 -4.300 14.269 1.00 86.38 257 SER A C 1
ATOM 1851 O O . SER A 1 257 ? -11.270 -5.228 13.533 1.00 86.38 257 SER A O 1
ATOM 1853 N N . PRO A 1 258 ? -9.675 -4.167 14.666 1.00 87.19 258 PRO A N 1
ATOM 1854 C CA . PRO A 1 258 ? -8.603 -4.930 14.036 1.00 87.19 258 PRO A CA 1
ATOM 1855 C C . PRO A 1 258 ? -8.808 -6.443 14.204 1.00 87.19 258 PRO A C 1
ATOM 1857 O O . PRO A 1 258 ? -8.966 -6.954 15.316 1.00 87.19 258 PRO A O 1
ATOM 1860 N N . GLY A 1 259 ? -8.754 -7.164 13.094 1.00 84.75 259 GLY A N 1
ATOM 1861 C CA . GLY A 1 259 ? -8.994 -8.593 12.941 1.00 84.75 259 GLY A CA 1
ATOM 1862 C C . GLY A 1 259 ? -10.473 -8.989 12.909 1.00 84.75 259 GLY A C 1
ATOM 1863 O O . GLY A 1 259 ? -10.765 -10.181 13.065 1.00 84.75 259 GLY A O 1
ATOM 1864 N N . ALA A 1 260 ? -11.400 -8.039 12.784 1.00 85.81 260 ALA A N 1
ATOM 1865 C CA . ALA A 1 260 ? -12.839 -8.257 12.869 1.00 85.81 260 ALA A CA 1
ATOM 1866 C C . ALA A 1 260 ? -13.620 -7.366 11.890 1.00 85.81 260 ALA A C 1
ATOM 1868 O O . ALA A 1 260 ? -13.099 -6.416 11.331 1.00 85.81 260 ALA A O 1
ATOM 1869 N N . GLU A 1 261 ? -14.902 -7.683 11.717 1.00 85.81 261 GLU A N 1
ATOM 1870 C CA . GLU A 1 261 ? -15.826 -6.873 10.918 1.00 85.81 261 GLU A CA 1
ATOM 1871 C C . GLU A 1 261 ? -15.975 -5.450 11.491 1.00 85.81 261 GLU A C 1
ATOM 1873 O O . GLU A 1 261 ? -16.113 -5.278 12.714 1.00 85.81 261 GLU A O 1
ATOM 1878 N N . ASN A 1 262 ? -16.010 -4.444 10.610 1.00 82.31 262 ASN A N 1
ATOM 1879 C CA . ASN A 1 262 ? -16.266 -3.058 10.978 1.00 82.31 262 ASN A CA 1
ATOM 1880 C C . ASN A 1 262 ? -17.683 -2.913 11.545 1.00 82.31 262 ASN A C 1
ATOM 1882 O O . ASN A 1 262 ? -18.667 -3.493 11.073 1.00 82.31 262 ASN A O 1
ATOM 1886 N N . ALA A 1 263 ? -17.833 -2.075 12.570 1.00 67.19 263 ALA A N 1
ATOM 1887 C CA . ALA A 1 263 ? -19.152 -1.766 13.103 1.00 67.19 263 ALA A CA 1
ATOM 1888 C C . ALA A 1 263 ? -19.940 -0.897 12.102 1.00 67.19 263 ALA A C 1
ATOM 1890 O O . ALA A 1 263 ? -19.763 0.321 12.070 1.00 67.19 263 ALA A O 1
ATOM 1891 N N . ASN A 1 264 ? -20.851 -1.496 11.322 1.00 57.44 264 ASN A N 1
ATOM 1892 C CA . ASN A 1 264 ? -21.756 -0.746 10.440 1.00 57.44 264 ASN A CA 1
ATOM 1893 C C . ASN A 1 264 ? -22.514 0.336 11.229 1.00 57.44 264 ASN A C 1
ATOM 1895 O O . ASN A 1 264 ? -23.430 0.035 12.004 1.00 57.44 264 ASN A O 1
ATOM 1899 N N . ASN A 1 265 ? -22.204 1.609 10.969 1.00 45.28 265 ASN A N 1
ATOM 1900 C CA . ASN A 1 265 ? -22.916 2.754 11.552 1.00 45.28 265 ASN A CA 1
ATOM 1901 C C . ASN A 1 265 ? -24.396 2.841 11.106 1.00 45.28 265 ASN A C 1
ATOM 1903 O O . ASN A 1 265 ? -25.172 3.593 11.696 1.00 45.28 265 ASN A O 1
ATOM 1907 N N . ASP A 1 266 ? -24.808 2.040 10.118 1.00 42.88 266 ASP A N 1
ATOM 1908 C CA . ASP A 1 266 ? -26.190 1.958 9.623 1.00 42.88 266 ASP A CA 1
ATOM 1909 C C . ASP A 1 266 ? -27.082 0.971 10.393 1.00 42.88 266 ASP A C 1
ATOM 1911 O O . ASP A 1 266 ? -28.303 0.956 10.217 1.00 42.88 266 ASP A O 1
ATOM 1915 N N . CYS A 1 267 ? -26.513 0.182 11.304 1.00 36.56 267 CYS A N 1
ATOM 1916 C CA . CYS A 1 267 ? -27.264 -0.759 12.126 1.00 36.56 267 CYS A CA 1
ATOM 1917 C C . CYS A 1 267 ? -27.377 -0.256 13.565 1.00 36.56 267 CYS A C 1
ATOM 1919 O O . CYS A 1 267 ? -26.947 -0.929 14.497 1.00 36.56 267 CYS A O 1
ATOM 1921 N N . VAL A 1 268 ? -28.012 0.902 13.779 1.00 31.23 268 VAL A N 1
ATOM 1922 C CA . VAL A 1 268 ? -28.601 1.193 15.095 1.00 31.23 268 VAL A CA 1
ATOM 1923 C C . VAL A 1 268 ? -29.822 0.282 15.231 1.00 31.23 268 VAL A C 1
ATOM 1925 O O . VAL A 1 268 ? -30.818 0.512 14.537 1.00 31.23 268 VAL A O 1
ATOM 1928 N N . PRO A 1 269 ? -29.825 -0.741 16.108 1.00 32.41 269 PRO A N 1
ATOM 1929 C CA . PRO A 1 269 ? -31.050 -1.461 16.393 1.00 32.41 269 PRO A CA 1
ATOM 1930 C C . PRO A 1 269 ? -31.952 -0.454 17.099 1.00 32.41 269 PRO A C 1
ATOM 1932 O O . PRO A 1 269 ? -31.719 -0.097 18.253 1.00 32.41 269 PRO A O 1
ATOM 1935 N N . THR A 1 270 ? -32.964 0.074 16.413 1.00 34.53 270 THR A N 1
ATOM 1936 C CA . THR A 1 270 ? -33.997 0.827 17.116 1.00 34.53 270 THR A CA 1
ATOM 1937 C C . THR A 1 270 ? -34.665 -0.167 18.059 1.00 34.53 270 THR A C 1
ATOM 1939 O O . THR A 1 270 ? -35.346 -1.086 17.599 1.00 34.53 270 THR A O 1
ATOM 1942 N N . ASP A 1 271 ? -34.469 0.006 19.364 1.00 34.16 271 ASP A N 1
ATOM 1943 C CA . ASP A 1 271 ? -35.018 -0.823 20.450 1.00 34.16 271 ASP A CA 1
ATOM 1944 C C . ASP A 1 271 ? -36.570 -0.876 20.493 1.00 34.16 271 ASP A C 1
ATOM 1946 O O . ASP A 1 271 ? -37.161 -1.408 21.432 1.00 34.16 271 ASP A O 1
ATOM 1950 N N . ASP A 1 272 ? -37.257 -0.386 19.458 1.00 34.19 272 ASP A N 1
ATOM 1951 C CA . ASP A 1 272 ? -38.710 -0.243 19.377 1.00 34.19 272 ASP A CA 1
ATOM 1952 C C . ASP A 1 272 ? -39.410 -1.220 18.409 1.00 34.19 272 ASP A C 1
ATOM 1954 O O . ASP A 1 272 ? -40.620 -1.113 18.189 1.00 34.19 272 ASP A O 1
ATOM 1958 N N . ALA A 1 273 ? -38.724 -2.224 17.851 1.00 33.12 273 ALA A N 1
ATOM 1959 C CA . ALA A 1 273 ? -39.415 -3.260 17.075 1.00 33.12 273 ALA A CA 1
ATOM 1960 C C . ALA A 1 273 ? -40.155 -4.247 18.013 1.00 33.12 273 ALA A C 1
ATOM 1962 O O . ALA A 1 273 ? -39.522 -4.954 18.807 1.00 33.12 273 ALA A O 1
ATOM 1963 N N . PRO A 1 274 ? -41.500 -4.359 17.952 1.00 29.56 274 PRO A N 1
ATOM 1964 C CA . PRO A 1 274 ? -42.238 -5.230 18.853 1.00 29.56 274 PRO A CA 1
ATOM 1965 C C . PRO A 1 274 ? -41.921 -6.693 18.529 1.00 29.56 274 PRO A C 1
ATOM 1967 O O . PRO A 1 274 ? -42.188 -7.176 17.428 1.00 29.56 274 PRO A O 1
ATOM 1970 N N . LYS A 1 275 ? -41.383 -7.423 19.514 1.00 34.00 275 LYS A N 1
ATOM 1971 C CA . LYS A 1 275 ? -41.113 -8.866 19.428 1.00 34.00 275 LYS A CA 1
ATOM 1972 C C . LYS A 1 275 ? -42.414 -9.638 19.179 1.00 34.00 275 LYS A C 1
ATOM 1974 O O . LYS A 1 275 ? -43.114 -10.012 20.120 1.00 34.00 275 LYS A O 1
ATOM 1979 N N . SER A 1 276 ? -42.745 -9.892 17.913 1.00 33.00 276 SER A N 1
ATOM 1980 C CA . SER A 1 276 ? -43.825 -10.808 17.540 1.00 33.00 276 SER A CA 1
ATOM 1981 C C . SER A 1 276 ? -43.265 -12.226 17.404 1.00 33.00 276 SER A C 1
ATOM 1983 O O . SER A 1 276 ? -42.320 -12.481 16.662 1.00 33.00 276 SER A O 1
ATOM 1985 N N . GLY A 1 277 ? -43.799 -13.137 18.218 1.00 27.88 277 GLY A N 1
ATOM 1986 C CA . GLY A 1 277 ? -43.359 -14.525 18.296 1.00 27.88 277 GLY A CA 1
ATOM 1987 C C . GLY A 1 277 ? -43.667 -15.340 17.038 1.00 27.88 277 GLY A C 1
ATOM 1988 O O . GLY A 1 277 ? -44.634 -15.093 16.319 1.00 27.88 277 GLY A O 1
ATOM 1989 N N . CYS A 1 278 ? -42.853 -16.371 16.825 1.00 32.91 278 CYS A N 1
ATOM 1990 C CA . CYS A 1 278 ? -42.914 -17.305 15.707 1.00 32.91 278 CYS A CA 1
ATOM 1991 C C . CYS A 1 278 ? -44.312 -17.913 15.483 1.00 32.91 278 CYS A C 1
ATOM 1993 O O . CYS A 1 278 ? -44.712 -18.791 16.250 1.00 32.91 278 CYS A O 1
ATOM 1995 N N . ARG A 1 279 ? -44.998 -17.547 14.385 1.00 29.89 279 ARG A N 1
ATOM 1996 C CA . ARG A 1 279 ? -45.901 -18.410 13.584 1.00 29.89 279 ARG A CA 1
ATOM 1997 C C . ARG A 1 279 ? -45.948 -17.906 12.137 1.00 29.89 279 ARG A C 1
ATOM 1999 O O . ARG A 1 279 ? -45.961 -16.710 11.895 1.00 29.89 279 ARG A O 1
ATOM 2006 N N . GLY A 1 280 ? -45.919 -18.842 11.190 1.00 34.47 280 GLY A N 1
ATOM 2007 C CA . GLY A 1 280 ? -45.522 -18.589 9.806 1.00 34.47 280 GLY A CA 1
ATOM 2008 C C . GLY A 1 280 ? -46.579 -18.054 8.832 1.00 34.47 280 GLY A C 1
ATOM 2009 O O . GLY A 1 280 ? -47.754 -17.907 9.159 1.00 34.47 280 GLY A O 1
ATOM 2010 N N . ARG A 1 281 ? -46.087 -17.941 7.586 1.00 30.89 281 ARG A N 1
ATOM 2011 C CA . ARG A 1 281 ? -46.688 -17.544 6.293 1.00 30.89 281 ARG A CA 1
ATOM 2012 C C . ARG A 1 281 ? -46.565 -16.063 5.919 1.00 30.89 281 ARG A C 1
ATOM 2014 O O . ARG A 1 281 ? -47.403 -15.252 6.275 1.00 30.89 281 ARG A O 1
ATOM 2021 N N . GLY A 1 282 ? -45.570 -15.813 5.062 1.00 39.66 282 GLY A N 1
ATOM 2022 C CA . GLY A 1 282 ? -45.689 -15.024 3.834 1.00 39.66 282 GLY A CA 1
ATOM 2023 C C . GLY A 1 282 ? -46.196 -13.594 3.977 1.00 39.66 282 GLY A C 1
ATOM 2024 O O . GLY A 1 282 ? -47.377 -13.341 3.773 1.00 39.66 282 GLY A O 1
ATOM 2025 N N . SER A 1 283 ? -45.271 -12.666 4.201 1.00 32.22 283 SER A N 1
ATOM 2026 C CA . SER A 1 283 ? -45.407 -11.271 3.791 1.00 32.22 283 SER A CA 1
ATOM 2027 C C . SER A 1 283 ? -44.004 -10.699 3.634 1.00 32.22 283 SER A C 1
ATOM 2029 O O . SER A 1 283 ? -43.288 -10.546 4.618 1.00 32.22 283 SER A O 1
ATOM 2031 N N . SER A 1 284 ? -43.601 -10.434 2.394 1.00 41.47 284 SER A N 1
ATOM 2032 C CA . SER A 1 284 ? -42.398 -9.677 2.062 1.00 41.47 284 SER A CA 1
ATOM 2033 C C . SER A 1 284 ? -42.619 -8.215 2.448 1.00 41.47 284 SER A C 1
ATOM 2035 O O . SER A 1 284 ? -43.136 -7.423 1.660 1.00 41.47 284 SER A O 1
ATOM 2037 N N . THR A 1 285 ? -42.275 -7.861 3.678 1.00 30.77 285 THR A N 1
ATOM 2038 C CA . THR A 1 285 ? -41.884 -6.487 3.986 1.00 30.77 285 THR A CA 1
ATOM 2039 C C . THR A 1 285 ? -40.383 -6.435 3.783 1.00 30.77 285 THR A C 1
ATOM 2041 O O . THR A 1 285 ? -39.666 -7.184 4.441 1.00 30.77 285 THR A O 1
ATOM 2044 N N . ALA A 1 286 ? -39.952 -5.637 2.806 1.00 32.78 286 ALA A N 1
ATOM 2045 C CA . ALA A 1 286 ? -38.548 -5.368 2.554 1.00 32.78 286 ALA A CA 1
ATOM 2046 C C . ALA A 1 286 ? -37.880 -4.973 3.873 1.00 32.78 286 ALA A C 1
ATOM 2048 O O . ALA A 1 286 ? -38.370 -4.084 4.574 1.00 32.78 286 ALA A O 1
ATOM 2049 N N . ASP A 1 287 ? -36.822 -5.700 4.205 1.00 36.81 287 ASP A N 1
ATOM 2050 C CA . ASP A 1 287 ? -35.881 -5.296 5.230 1.00 36.81 287 ASP A CA 1
ATOM 2051 C C . ASP A 1 287 ? -35.327 -3.922 4.815 1.00 36.81 287 ASP A C 1
ATOM 2053 O O . ASP A 1 287 ? -34.918 -3.777 3.656 1.00 36.81 287 ASP A O 1
ATOM 2057 N N . PRO A 1 288 ? -35.377 -2.886 5.670 1.00 34.69 288 PRO A N 1
ATOM 2058 C CA . PRO A 1 288 ? -34.720 -1.615 5.372 1.00 34.69 288 PRO A CA 1
ATOM 2059 C C . PRO A 1 288 ? -33.214 -1.792 5.117 1.00 34.69 288 PRO A C 1
ATOM 2061 O O . PRO A 1 288 ? -32.625 -0.957 4.436 1.00 34.69 288 PRO A O 1
ATOM 2064 N N . CYS A 1 289 ? -32.619 -2.899 5.573 1.00 39.44 289 CYS A N 1
ATOM 2065 C CA . CYS A 1 289 ? -31.261 -3.332 5.257 1.00 39.44 289 CYS A CA 1
ATOM 2066 C C . CYS A 1 289 ? -31.208 -4.035 3.892 1.00 39.44 289 CYS A C 1
ATOM 2068 O O . CYS A 1 289 ? -30.892 -5.219 3.815 1.00 39.44 289 CYS A O 1
ATOM 2070 N N . GLY A 1 290 ? -31.582 -3.338 2.817 1.00 32.00 290 GLY A N 1
ATOM 2071 C CA . GLY A 1 290 ? -31.682 -3.878 1.459 1.00 32.00 290 GLY A CA 1
ATOM 2072 C C . GLY A 1 290 ? -30.372 -4.448 0.900 1.00 32.00 290 GLY A C 1
ATOM 2073 O O . GLY A 1 290 ? -29.764 -3.840 0.032 1.00 32.00 290 GLY A O 1
ATOM 2074 N N . GLY A 1 291 ? -29.988 -5.644 1.335 1.00 34.47 291 GLY A N 1
ATOM 2075 C CA . GLY A 1 291 ? -28.977 -6.487 0.722 1.00 34.47 291 GLY A CA 1
ATOM 2076 C C . GLY A 1 291 ? -29.667 -7.627 -0.012 1.00 34.47 291 GLY A C 1
ATOM 2077 O O . GLY A 1 291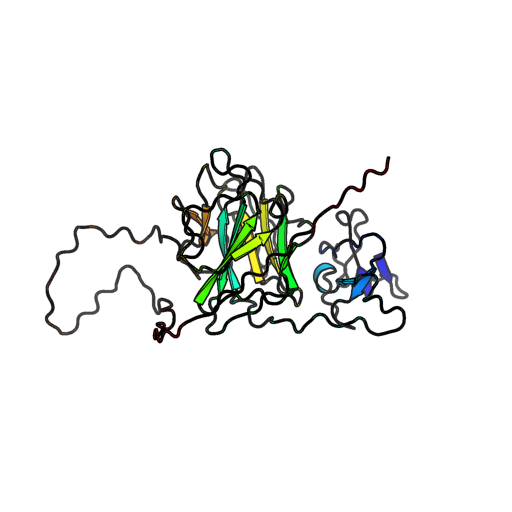 ? -30.124 -8.599 0.593 1.00 34.47 291 GLY A O 1
ATOM 2078 N N . THR A 1 292 ? -29.738 -7.557 -1.339 1.00 35.09 292 THR A N 1
ATOM 2079 C CA . THR A 1 292 ? -29.687 -8.810 -2.092 1.00 35.09 292 THR A CA 1
ATOM 2080 C C . THR A 1 292 ? -28.267 -9.330 -1.926 1.00 35.09 292 THR A C 1
ATOM 2082 O O . THR A 1 292 ? -27.348 -8.722 -2.457 1.00 35.09 292 THR A O 1
ATOM 2085 N N . THR A 1 293 ? -28.148 -10.403 -1.137 1.00 33.34 293 THR A N 1
ATOM 2086 C CA . THR A 1 293 ? -26.930 -11.139 -0.759 1.00 33.34 293 THR A CA 1
ATOM 2087 C C . THR A 1 293 ? -25.936 -10.355 0.097 1.00 33.34 293 THR A C 1
ATOM 2089 O O . THR A 1 293 ? -24.929 -9.870 -0.399 1.00 33.34 293 THR A O 1
ATOM 2092 N N . ALA A 1 294 ? -26.198 -10.311 1.407 1.00 35.38 294 ALA A N 1
ATOM 2093 C CA . ALA A 1 294 ? -25.116 -10.239 2.383 1.00 35.38 294 ALA A CA 1
ATOM 2094 C C . ALA A 1 294 ? -24.129 -11.386 2.104 1.00 35.38 294 ALA A C 1
ATOM 2096 O O . ALA A 1 294 ? -24.557 -12.524 1.874 1.00 35.38 294 ALA A O 1
ATOM 2097 N N . TYR A 1 295 ? -22.836 -11.083 2.094 1.00 38.41 295 TYR A N 1
ATOM 2098 C CA . TYR A 1 295 ? -21.795 -12.096 2.156 1.00 38.41 295 TYR A CA 1
ATOM 2099 C C . TYR A 1 295 ? -21.940 -12.826 3.500 1.00 38.41 295 TYR A C 1
ATOM 2101 O O . TYR A 1 295 ? -21.621 -12.287 4.552 1.00 38.41 295 TYR A O 1
ATOM 2109 N N . GLU A 1 296 ? -22.513 -14.032 3.482 1.00 31.38 296 GLU A N 1
ATOM 2110 C CA . GLU A 1 296 ? -22.376 -14.975 4.591 1.00 31.38 296 GLU A CA 1
ATOM 2111 C C . GLU A 1 296 ? -21.025 -15.678 4.400 1.00 31.38 296 GLU A C 1
ATOM 2113 O O . GLU A 1 296 ? -20.903 -16.470 3.454 1.00 31.38 296 GLU A O 1
ATOM 2118 N N . PRO A 1 297 ? -20.011 -15.446 5.256 1.00 36.44 297 PRO A N 1
ATOM 2119 C CA . PRO A 1 297 ? -18.793 -16.236 5.191 1.00 36.44 297 PRO A CA 1
ATOM 2120 C C . PRO A 1 297 ? -19.166 -17.716 5.377 1.00 36.44 297 PRO A C 1
ATOM 2122 O O . PRO A 1 297 ? -20.019 -18.038 6.217 1.00 36.44 297 PRO A O 1
ATOM 2125 N N . PRO A 1 298 ? -18.576 -18.651 4.607 1.00 35.09 298 PRO A N 1
ATOM 2126 C CA . PRO A 1 298 ? -18.908 -20.061 4.725 1.00 35.09 298 PRO A CA 1
ATOM 2127 C C . PRO A 1 298 ? -18.672 -20.521 6.165 1.00 35.09 298 PRO A C 1
ATOM 2129 O O . PRO A 1 298 ? -17.546 -20.550 6.663 1.00 35.09 298 PRO A O 1
ATOM 2132 N N . GLY A 1 299 ? -19.771 -20.862 6.844 1.00 30.28 299 GLY A N 1
ATOM 2133 C CA . GLY A 1 299 ? -19.769 -21.244 8.248 1.00 30.28 299 GLY A CA 1
ATOM 2134 C C . GLY A 1 299 ? -18.727 -22.322 8.523 1.00 30.28 299 GLY A C 1
ATOM 2135 O O . GLY A 1 299 ? -18.820 -23.448 8.025 1.00 30.28 299 GLY A O 1
ATOM 2136 N N . ARG A 1 300 ? -17.730 -21.976 9.343 1.00 35.69 300 ARG A N 1
ATOM 2137 C CA . ARG A 1 300 ? -16.700 -22.904 9.809 1.00 35.69 300 ARG A CA 1
ATOM 2138 C C . ARG A 1 300 ? -17.379 -24.072 10.524 1.00 35.69 300 ARG A C 1
ATOM 2140 O O . ARG A 1 300 ? -17.846 -23.947 11.655 1.00 35.69 300 ARG A O 1
ATOM 2147 N N . CYS A 1 301 ? -17.406 -25.240 9.888 1.00 30.80 301 CYS A N 1
ATOM 2148 C CA . CYS A 1 301 ? -17.622 -26.492 10.600 1.00 30.80 301 CYS A CA 1
ATOM 2149 C C . CYS A 1 301 ? -16.387 -26.738 11.474 1.00 30.80 301 CYS A C 1
ATOM 2151 O O . CYS A 1 301 ? -15.386 -27.286 11.022 1.00 30.80 301 CYS A O 1
ATOM 2153 N N . ALA A 1 302 ? -16.446 -26.290 12.728 1.00 30.28 302 ALA A N 1
ATOM 2154 C CA . ALA A 1 302 ? -15.415 -26.541 13.720 1.00 30.28 302 ALA A CA 1
ATOM 2155 C C . ALA A 1 302 ? -15.296 -28.050 13.990 1.00 30.28 302 ALA A C 1
ATOM 2157 O O . ALA A 1 302 ? -16.091 -28.638 14.724 1.00 30.28 302 ALA A O 1
ATOM 2158 N N . THR A 1 303 ? -14.263 -28.680 13.437 1.00 31.28 303 THR A N 1
ATOM 2159 C CA . THR A 1 303 ? -13.701 -29.913 13.992 1.00 31.28 303 THR A CA 1
ATOM 2160 C C . THR A 1 303 ? -12.296 -29.605 14.475 1.00 31.28 303 THR A C 1
ATOM 2162 O O . THR A 1 303 ? -11.377 -29.472 13.673 1.00 31.28 303 THR A O 1
ATOM 2165 N N . ALA A 1 304 ? -12.134 -29.470 15.791 1.00 33.34 304 ALA A N 1
ATOM 2166 C CA . ALA A 1 304 ? -10.824 -29.378 16.419 1.00 33.34 304 ALA A CA 1
ATOM 2167 C C . ALA A 1 304 ? -10.003 -30.652 16.153 1.00 33.34 304 ALA A C 1
ATOM 2169 O O . ALA A 1 304 ? -10.537 -31.764 16.261 1.00 33.34 304 ALA A O 1
ATOM 2170 N N . PRO A 1 305 ? -8.689 -30.505 15.938 1.00 33.16 305 PRO A N 1
ATOM 2171 C CA . PRO A 1 305 ? -7.769 -31.363 16.666 1.00 33.16 305 PRO A CA 1
ATOM 2172 C C . PRO A 1 305 ? -6.595 -30.598 17.294 1.00 33.16 305 PRO A C 1
ATOM 2174 O O . PRO A 1 305 ? -6.218 -29.498 16.912 1.00 33.16 305 PRO A O 1
ATOM 2177 N N . PHE A 1 306 ? -6.061 -31.242 18.324 1.00 34.62 306 PHE A N 1
ATOM 2178 C CA . PHE A 1 306 ? -5.002 -30.813 19.223 1.00 34.62 306 PHE A CA 1
ATOM 2179 C C . PHE A 1 306 ? -3.630 -30.624 18.549 1.00 34.62 306 PHE A C 1
ATOM 2181 O O . PHE A 1 306 ? -3.164 -31.528 17.864 1.00 34.62 306 PHE A O 1
ATOM 2188 N N . GLY A 1 307 ? -2.918 -29.576 18.980 1.00 28.61 307 GLY A N 1
ATOM 2189 C CA . GLY A 1 307 ? -1.526 -29.679 19.438 1.00 28.61 307 GLY A CA 1
ATOM 2190 C C . GLY A 1 307 ? -0.418 -29.298 18.452 1.00 28.61 307 GLY A C 1
ATOM 2191 O O . GLY A 1 307 ? -0.180 -30.003 17.481 1.00 28.61 307 GLY A O 1
ATOM 2192 N N . GLY A 1 308 ? 0.356 -28.270 18.815 1.00 29.48 308 GLY A N 1
ATOM 2193 C CA . GLY A 1 308 ? 1.691 -28.018 18.265 1.00 29.48 308 GLY A CA 1
ATOM 2194 C C . GLY A 1 308 ? 2.078 -26.542 18.291 1.00 29.48 308 GLY A C 1
ATOM 2195 O O . GLY A 1 308 ? 1.820 -25.835 17.331 1.00 29.48 308 GLY A O 1
ATOM 2196 N N . LEU A 1 309 ? 2.683 -26.084 19.393 1.00 37.00 309 LEU A N 1
ATOM 2197 C CA . LEU A 1 309 ? 3.420 -24.818 19.444 1.00 37.00 309 LEU A CA 1
ATOM 2198 C C . LEU A 1 309 ? 4.611 -24.896 18.479 1.00 37.00 309 LEU A C 1
ATOM 2200 O O . LEU A 1 309 ? 5.497 -25.704 18.741 1.00 37.00 309 LEU A O 1
ATOM 2204 N N . GLU A 1 310 ? 4.699 -24.000 17.499 1.00 33.25 310 GLU A N 1
ATOM 2205 C CA . GLU A 1 310 ? 5.984 -23.475 17.022 1.00 33.25 310 GLU A CA 1
ATOM 2206 C C . GLU A 1 310 ? 5.844 -21.972 16.756 1.00 33.25 310 GLU A C 1
ATOM 2208 O O . GLU A 1 310 ? 5.245 -21.542 15.779 1.00 33.25 310 GLU A O 1
ATOM 2213 N N . ALA A 1 311 ? 6.379 -21.169 17.677 1.00 33.22 311 ALA A N 1
ATOM 2214 C CA . ALA A 1 311 ? 6.669 -19.763 17.445 1.00 33.22 311 ALA A CA 1
ATOM 2215 C C . ALA A 1 311 ? 8.127 -19.675 16.978 1.00 33.22 311 ALA A C 1
ATOM 2217 O O . ALA A 1 311 ? 9.042 -20.037 17.725 1.00 33.22 311 ALA A O 1
ATOM 2218 N N . VAL A 1 312 ? 8.349 -19.219 15.748 1.00 33.84 312 VAL A N 1
ATOM 2219 C CA . VAL A 1 312 ? 9.690 -18.923 15.238 1.00 33.84 312 VAL A CA 1
ATOM 2220 C C . VAL A 1 312 ? 10.096 -17.551 15.776 1.00 33.84 312 VAL A C 1
ATOM 2222 O O . VAL A 1 312 ? 9.580 -16.528 15.349 1.00 33.84 312 VAL A O 1
ATOM 2225 N N . VAL A 1 313 ? 11.017 -17.528 16.741 1.00 34.44 313 VAL A N 1
ATOM 2226 C CA . VAL A 1 313 ? 11.649 -16.295 17.237 1.00 34.44 313 VAL A CA 1
ATOM 2227 C C . VAL A 1 313 ? 13.065 -16.226 16.673 1.00 34.44 313 VAL A C 1
ATOM 2229 O O . VAL A 1 313 ? 13.936 -17.002 17.075 1.00 34.44 313 VAL A O 1
ATOM 2232 N N . LEU A 1 314 ? 13.316 -15.285 15.763 1.00 29.67 314 LEU A N 1
ATOM 2233 C CA . LEU A 1 314 ? 14.659 -14.978 15.276 1.00 29.67 314 LEU A CA 1
ATOM 2234 C C . LEU A 1 314 ? 15.303 -13.929 16.197 1.00 29.67 314 LEU A C 1
ATOM 2236 O O . LEU A 1 314 ? 15.009 -12.742 16.117 1.00 29.67 314 LEU A O 1
ATOM 2240 N N . ALA A 1 315 ? 16.183 -14.365 17.102 1.00 32.38 315 ALA A N 1
ATOM 2241 C CA . ALA A 1 315 ? 16.938 -13.476 17.988 1.00 32.38 315 ALA A CA 1
ATOM 2242 C C . ALA A 1 315 ? 18.375 -13.268 17.474 1.00 32.38 315 ALA A C 1
ATOM 2244 O O . ALA A 1 315 ? 19.221 -14.161 17.568 1.00 32.38 315 ALA A O 1
ATOM 2245 N N . LEU A 1 316 ? 18.679 -12.065 16.980 1.00 32.00 316 LEU A N 1
ATOM 2246 C CA . LEU A 1 316 ? 20.038 -11.619 16.652 1.00 32.00 316 LEU A CA 1
ATOM 2247 C C . LEU A 1 316 ? 20.769 -11.154 17.925 1.00 32.00 316 LEU A C 1
ATOM 2249 O O . LEU A 1 316 ? 20.539 -10.067 18.450 1.00 32.00 316 LEU A O 1
ATOM 2253 N N . ALA A 1 317 ? 21.679 -11.985 18.439 1.00 33.88 317 ALA A N 1
ATOM 2254 C CA . ALA A 1 317 ? 22.520 -11.658 19.591 1.00 33.88 317 ALA A CA 1
ATOM 2255 C C . ALA A 1 317 ? 23.858 -11.019 19.164 1.00 33.88 317 ALA A C 1
ATOM 2257 O O . ALA A 1 317 ? 24.779 -11.702 18.709 1.00 33.88 317 ALA A O 1
ATOM 2258 N N . LEU A 1 318 ? 24.017 -9.710 19.393 1.00 33.53 318 LEU A N 1
ATOM 2259 C CA . LEU A 1 318 ? 25.301 -9.006 19.285 1.00 33.53 318 LEU A CA 1
ATOM 2260 C C . LEU A 1 318 ? 26.206 -9.313 20.493 1.00 33.53 318 LEU A C 1
ATOM 2262 O O . LEU A 1 318 ? 26.134 -8.679 21.548 1.00 33.53 318 LEU A O 1
ATOM 2266 N N . LEU A 1 319 ? 27.127 -10.267 20.335 1.00 34.91 319 LEU A N 1
ATOM 2267 C CA . LEU A 1 319 ? 28.202 -10.522 21.300 1.00 34.91 319 LEU A CA 1
ATOM 2268 C C . LEU A 1 319 ? 29.358 -9.526 21.124 1.00 34.91 319 LEU A C 1
ATOM 2270 O O . LEU A 1 319 ? 30.275 -9.707 20.322 1.00 34.91 319 LEU A O 1
ATOM 2274 N N . ARG A 1 320 ? 29.367 -8.496 21.973 1.00 39.72 320 ARG A N 1
ATOM 2275 C CA . ARG A 1 320 ? 30.498 -7.581 22.174 1.00 39.72 320 ARG A CA 1
ATOM 2276 C C . ARG A 1 320 ? 31.626 -8.307 22.928 1.00 39.72 320 ARG A C 1
ATOM 2278 O O . ARG A 1 320 ? 31.592 -8.427 24.151 1.00 39.72 320 ARG A O 1
ATOM 2285 N N . ARG A 1 321 ? 32.659 -8.789 22.228 1.00 46.44 321 ARG A N 1
ATOM 2286 C CA . ARG A 1 321 ? 33.884 -9.306 22.874 1.00 46.44 321 ARG A CA 1
ATOM 2287 C C . ARG A 1 321 ? 34.766 -8.150 23.357 1.00 46.44 321 ARG A C 1
ATOM 2289 O O . ARG A 1 321 ? 35.461 -7.524 22.565 1.00 46.44 321 ARG A O 1
ATOM 2296 N N . ARG A 1 322 ? 34.804 -7.923 24.673 1.00 50.44 322 ARG A N 1
ATOM 2297 C CA . ARG A 1 322 ? 35.971 -7.319 25.341 1.00 50.44 322 ARG A CA 1
ATOM 2298 C C . ARG A 1 322 ? 37.075 -8.376 25.446 1.00 50.44 322 ARG A C 1
ATOM 2300 O O . ARG A 1 322 ? 36.800 -9.516 25.818 1.00 50.44 322 ARG A O 1
ATOM 2307 N N . ARG A 1 323 ? 38.315 -8.001 25.143 1.00 45.38 323 ARG A N 1
ATOM 2308 C CA . ARG A 1 323 ? 39.526 -8.742 25.526 1.00 45.38 323 ARG A CA 1
ATOM 2309 C C . ARG A 1 323 ? 40.424 -7.833 26.383 1.00 45.38 323 ARG A C 1
ATOM 2311 O O . ARG A 1 323 ? 40.275 -6.618 26.260 1.00 45.38 323 ARG A O 1
ATOM 2318 N N . PRO A 1 324 ? 41.216 -8.433 27.292 1.00 55.84 324 PRO A N 1
ATOM 2319 C CA . PRO A 1 324 ? 41.875 -7.760 28.415 1.00 55.84 324 PRO A CA 1
ATOM 2320 C C . PRO A 1 324 ? 43.013 -6.829 28.000 1.00 55.84 324 PRO A C 1
ATOM 2322 O O . PRO A 1 324 ? 43.612 -7.074 26.928 1.00 55.84 324 PRO A O 1
#

Radius of gyration: 23.04 Å; chains: 1; bounding box: 89×50×63 Å

pLDDT: mean 73.6, std 21.34, range [27.88, 96.56]